Protein AF-A0A7C3L355-F1 (afdb_monomer_lite)

Radius of gyration: 33.02 Å; chains: 1; bounding box: 100×59×94 Å

Structure (mmCIF, N/CA/C/O backbone):
data_AF-A0A7C3L355-F1
#
_entry.id   AF-A0A7C3L355-F1
#
loop_
_atom_site.group_PDB
_atom_site.id
_atom_site.type_symbol
_atom_site.label_atom_id
_atom_site.label_alt_id
_atom_site.label_comp_id
_atom_site.label_asym_id
_atom_site.label_entity_id
_atom_site.label_seq_id
_atom_site.pdbx_PDB_ins_code
_atom_site.Cartn_x
_atom_site.Cartn_y
_atom_site.Cartn_z
_atom_site.occupancy
_atom_site.B_iso_or_equiv
_atom_site.auth_seq_id
_atom_site.auth_comp_id
_atom_site.auth_asym_id
_atom_site.auth_atom_id
_atom_site.pdbx_PDB_model_num
ATOM 1 N N . MET A 1 1 ? -38.665 -7.347 37.520 1.00 36.72 1 MET A N 1
ATOM 2 C CA . MET A 1 1 ? -38.720 -5.881 37.699 1.00 36.72 1 MET A CA 1
ATOM 3 C C . MET A 1 1 ? -39.265 -5.289 36.410 1.00 36.72 1 MET A C 1
ATOM 5 O O . MET A 1 1 ? -38.760 -5.605 35.344 1.00 36.72 1 MET A O 1
ATOM 9 N N . VAL A 1 2 ? -40.382 -4.580 36.516 1.00 31.41 2 VAL A N 1
ATOM 10 C CA . VAL A 1 2 ? -41.197 -4.029 35.425 1.00 31.41 2 VAL A CA 1
ATOM 11 C C . VAL A 1 2 ? -40.625 -2.670 35.007 1.00 31.41 2 VAL A C 1
ATOM 13 O O . VAL A 1 2 ? -40.368 -1.868 35.898 1.00 31.41 2 VAL A O 1
ATOM 16 N N . ARG A 1 3 ? -40.491 -2.385 33.702 1.00 32.88 3 ARG A N 1
ATOM 17 C CA . ARG A 1 3 ? -41.101 -1.218 33.016 1.00 32.88 3 ARG A CA 1
ATOM 18 C C . ARG A 1 3 ? -40.570 -1.002 31.591 1.00 32.88 3 ARG A C 1
ATOM 20 O O . ARG A 1 3 ? -39.374 -0.954 31.343 1.00 32.88 3 ARG A O 1
ATOM 27 N N . SER A 1 4 ? -41.547 -0.824 30.709 1.00 35.38 4 SER A N 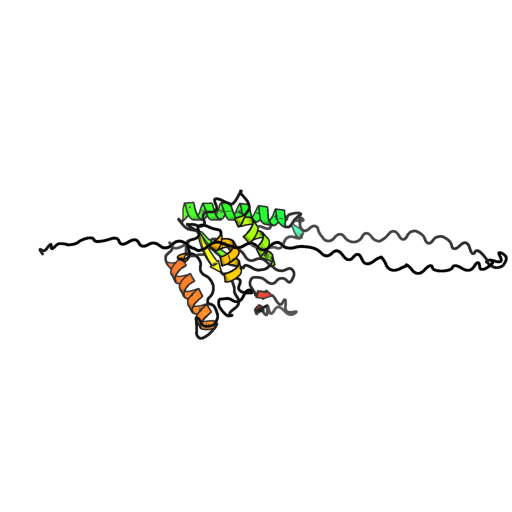1
ATOM 28 C CA . SER A 1 4 ? -41.537 -0.223 29.371 1.00 35.38 4 SER A CA 1
ATOM 29 C C . SER A 1 4 ? -41.751 1.297 29.473 1.00 35.38 4 SER A C 1
ATOM 31 O O . SER A 1 4 ? -42.440 1.673 30.418 1.00 35.38 4 SER A O 1
ATOM 33 N N . VAL A 1 5 ? -41.235 2.103 28.520 1.00 36.88 5 VAL A N 1
ATOM 34 C CA . VAL A 1 5 ? -41.805 3.339 27.885 1.00 36.88 5 VAL A CA 1
ATOM 35 C C . VAL A 1 5 ? -40.932 3.627 26.624 1.00 36.88 5 VAL A C 1
ATOM 37 O O . VAL A 1 5 ? -39.715 3.645 26.762 1.00 36.88 5 VAL A O 1
ATOM 40 N N . ALA A 1 6 ? -41.413 3.529 25.366 1.00 36.47 6 ALA A N 1
ATOM 41 C CA . ALA A 1 6 ? -41.987 4.570 24.461 1.00 36.47 6 ALA A CA 1
ATOM 42 C C . ALA A 1 6 ? -41.161 5.887 24.362 1.00 36.47 6 ALA A C 1
ATOM 44 O O . ALA A 1 6 ? -40.611 6.316 25.361 1.00 36.47 6 ALA A O 1
ATOM 45 N N . GLY A 1 7 ? -41.000 6.633 23.260 1.00 29.94 7 GLY A N 1
ATOM 46 C CA . GLY A 1 7 ? -41.593 6.735 21.918 1.00 29.94 7 GLY A CA 1
ATOM 47 C C . GLY A 1 7 ? -41.277 8.148 21.337 1.00 29.94 7 GLY A C 1
ATOM 48 O O . GLY A 1 7 ? -40.750 8.979 22.072 1.00 29.94 7 GLY A O 1
ATOM 49 N N . SER A 1 8 ? -41.671 8.417 20.075 1.00 34.78 8 SER A N 1
ATOM 50 C CA . SER A 1 8 ? -41.791 9.743 19.385 1.00 34.78 8 SER A CA 1
ATOM 51 C C . SER A 1 8 ? -40.509 10.484 18.925 1.00 34.78 8 SER A C 1
ATOM 53 O O . SER A 1 8 ? -39.531 10.512 19.650 1.00 34.78 8 SER A O 1
ATOM 55 N N . GLU A 1 9 ? -40.418 11.182 17.774 1.00 35.34 9 GLU A N 1
ATOM 56 C CA . GLU A 1 9 ? -41.357 11.484 16.672 1.00 35.34 9 GLU A CA 1
ATOM 57 C C . GLU A 1 9 ? -40.664 12.228 15.490 1.00 35.34 9 GLU A C 1
ATOM 59 O O . GLU A 1 9 ? -39.637 12.867 15.682 1.00 35.34 9 GLU A O 1
ATOM 64 N N . ALA A 1 10 ? -41.304 12.162 14.305 1.00 34.84 10 ALA A N 1
ATOM 65 C CA . ALA A 1 10 ? -41.526 13.202 13.264 1.00 34.84 10 ALA A CA 1
ATOM 66 C C . ALA A 1 10 ? -40.357 14.079 12.725 1.00 34.84 10 ALA A C 1
ATOM 68 O O . ALA A 1 10 ? -39.709 14.815 13.450 1.00 34.84 10 ALA A O 1
ATOM 69 N N . ARG A 1 11 ? -40.012 14.017 11.424 1.00 38.03 11 ARG A N 1
ATOM 70 C CA . ARG A 1 11 ? -40.647 14.615 10.206 1.00 38.03 11 ARG A CA 1
ATOM 71 C C . ARG A 1 11 ? -40.498 16.141 10.030 1.00 38.03 11 ARG A C 1
ATOM 73 O O . ARG A 1 11 ? -40.953 16.919 10.851 1.00 38.03 11 ARG A O 1
ATOM 80 N N . GLY A 1 12 ? -40.087 16.515 8.809 1.00 31.88 12 GLY A N 1
ATOM 81 C CA . GLY A 1 12 ? -40.284 17.830 8.169 1.00 31.88 12 GLY A CA 1
ATOM 82 C C . GLY A 1 12 ? -38.955 18.530 7.855 1.00 31.88 12 GLY A C 1
ATOM 83 O O . GLY A 1 12 ? -38.081 18.564 8.699 1.00 31.88 12 GLY A O 1
ATOM 84 N N . GLY A 1 13 ? -38.669 19.097 6.686 1.00 34.53 13 GLY A N 1
ATOM 85 C CA . GLY A 1 13 ? -39.435 19.380 5.480 1.00 34.53 13 GLY A CA 1
ATOM 86 C C . GLY A 1 13 ? -38.533 20.171 4.512 1.00 34.53 13 GLY A C 1
ATOM 87 O O . GLY A 1 13 ? -37.634 20.892 4.931 1.00 34.53 13 GLY A O 1
ATOM 88 N N . ARG A 1 14 ? -38.762 19.991 3.208 1.00 42.22 14 ARG A N 1
ATOM 89 C CA . ARG A 1 14 ? -38.072 20.618 2.059 1.00 42.22 14 ARG A CA 1
ATOM 90 C C . ARG A 1 14 ? -37.990 22.150 2.132 1.00 42.22 14 ARG A C 1
ATOM 92 O O . ARG A 1 14 ? -39.000 22.755 2.470 1.00 42.22 14 ARG A O 1
ATOM 99 N N . ARG A 1 15 ? -36.951 22.745 1.518 1.00 42.75 15 ARG A N 1
ATOM 100 C CA . ARG A 1 15 ? -37.086 23.836 0.518 1.00 42.75 15 ARG A CA 1
ATOM 101 C C . ARG A 1 15 ? -35.970 23.778 -0.538 1.00 42.75 15 ARG A C 1
ATOM 103 O O . ARG A 1 15 ? -34.807 23.585 -0.214 1.00 42.75 15 ARG A O 1
ATOM 110 N N . ARG A 1 16 ? -36.383 23.926 -1.803 1.00 44.78 16 ARG A N 1
ATOM 111 C CA . ARG A 1 16 ? -35.577 24.164 -3.013 1.00 44.78 16 ARG A CA 1
ATOM 112 C C . ARG A 1 16 ? -35.530 25.670 -3.288 1.00 44.78 16 ARG A C 1
ATOM 114 O O . ARG A 1 16 ? -36.588 26.284 -3.218 1.00 44.78 16 ARG A O 1
ATOM 121 N N . THR A 1 17 ? -34.381 26.167 -3.737 1.00 42.03 17 THR A N 1
ATOM 122 C CA . THR A 1 17 ? -34.137 27.314 -4.649 1.00 42.03 17 THR A CA 1
ATOM 123 C C . THR A 1 17 ? -32.674 27.132 -5.103 1.00 42.03 17 THR A C 1
ATOM 125 O O . THR A 1 17 ? -31.838 26.907 -4.241 1.00 42.03 17 THR A O 1
ATOM 128 N N . GLY A 1 18 ? -32.237 27.076 -6.362 1.00 35.41 18 GLY A N 1
ATOM 129 C CA . GLY A 1 18 ? -32.738 27.661 -7.598 1.00 35.41 18 GLY A CA 1
ATOM 130 C C . GLY A 1 18 ? -31.884 28.878 -7.972 1.00 35.41 18 GLY A C 1
ATOM 131 O O . GLY A 1 18 ? -32.263 29.973 -7.586 1.00 35.41 18 GLY A O 1
ATOM 132 N N . SER A 1 19 ? -30.773 28.694 -8.701 1.00 36.19 19 SER A N 1
ATOM 133 C CA . SER A 1 19 ? -30.216 29.703 -9.629 1.00 36.19 19 SER A CA 1
ATOM 134 C C . SER A 1 19 ? -29.123 29.100 -10.529 1.00 36.19 19 SER A C 1
ATOM 136 O O . SER A 1 19 ? -28.084 28.652 -10.046 1.00 36.19 19 SER A O 1
ATOM 138 N N . GLU A 1 20 ? -29.418 29.086 -11.827 1.00 35.91 20 GLU A N 1
ATOM 139 C CA . GLU A 1 20 ? -28.570 28.752 -12.982 1.00 35.91 20 GLU A CA 1
ATOM 140 C C . GLU A 1 20 ? -27.467 29.811 -13.253 1.00 35.91 20 GLU A C 1
ATOM 142 O O . GLU A 1 20 ? -27.481 30.876 -12.630 1.00 35.91 20 GLU A O 1
ATOM 147 N N . PRO A 1 21 ? -26.515 29.530 -14.171 1.00 54.88 21 PRO A N 1
ATOM 148 C CA . PRO A 1 21 ? -25.269 30.268 -14.377 1.00 54.88 21 PRO A CA 1
ATOM 149 C C . PRO A 1 21 ? -25.388 31.332 -15.485 1.00 54.88 21 PRO A C 1
ATOM 151 O O . PRO A 1 21 ? -26.370 31.351 -16.226 1.00 54.88 21 PRO A O 1
ATOM 154 N N . PRO A 1 22 ? -24.338 32.138 -15.718 1.00 51.06 22 PRO A N 1
ATOM 155 C CA . PRO A 1 22 ? -24.131 32.780 -17.004 1.00 51.06 22 PRO A CA 1
ATOM 156 C C . PRO A 1 22 ? -23.021 32.102 -17.820 1.00 51.06 22 PRO A C 1
ATOM 158 O O . PRO A 1 22 ? -21.910 31.849 -17.357 1.00 51.06 22 PRO A O 1
ATOM 161 N N . ASN A 1 23 ? -23.380 31.844 -19.074 1.00 38.22 23 ASN A N 1
ATOM 162 C CA . ASN A 1 23 ? -22.536 31.490 -20.206 1.00 38.22 23 ASN A CA 1
ATOM 163 C C . ASN A 1 23 ? -22.151 32.773 -20.983 1.00 38.22 23 ASN A C 1
ATOM 165 O O . ASN A 1 23 ? -22.753 33.824 -20.769 1.00 38.22 23 ASN A O 1
ATOM 169 N N . HIS A 1 24 ? -21.256 32.615 -21.964 1.00 36.34 24 HIS A N 1
ATOM 170 C CA . HIS A 1 24 ? -20.730 33.591 -22.938 1.00 36.34 24 HIS A CA 1
ATOM 171 C C . HIS A 1 24 ? -19.469 34.345 -22.461 1.00 36.34 24 HIS A C 1
ATOM 173 O O . HIS A 1 24 ? -19.410 34.860 -21.358 1.00 36.34 24 HIS A O 1
ATOM 179 N N . THR A 1 25 ? -18.390 34.457 -23.243 1.00 37.44 25 THR A N 1
ATOM 180 C CA . THR A 1 25 ? -18.360 34.643 -24.699 1.00 37.44 25 THR A CA 1
ATOM 181 C C . THR A 1 25 ? -17.003 34.232 -25.283 1.00 37.44 25 THR A C 1
ATOM 183 O O . THR A 1 25 ? -15.969 34.317 -24.630 1.00 37.44 25 THR A O 1
ATOM 186 N N . ARG A 1 26 ? -17.051 33.788 -26.541 1.00 36.94 26 ARG A N 1
ATOM 187 C CA . ARG A 1 26 ? -15.934 33.529 -27.455 1.00 36.94 26 ARG A CA 1
ATOM 188 C C . ARG A 1 26 ? -15.027 34.754 -27.602 1.00 36.94 26 ARG A C 1
ATOM 190 O O . ARG A 1 26 ? -15.554 35.852 -27.740 1.00 36.94 26 ARG A O 1
ATOM 197 N N . ASP A 1 27 ? -13.73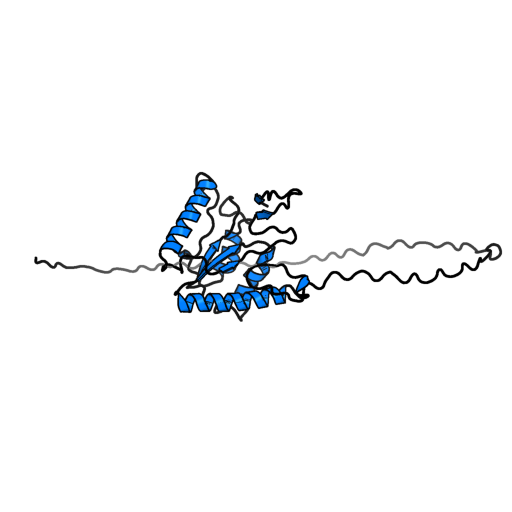2 34.524 -27.805 1.00 35.94 27 ASP A N 1
ATOM 198 C CA . ASP A 1 27 ? -13.001 35.298 -28.806 1.00 35.94 27 ASP A CA 1
ATOM 199 C C . ASP A 1 27 ? -12.041 34.400 -29.606 1.00 35.94 27 ASP A C 1
ATOM 201 O O . ASP A 1 27 ? -11.230 33.651 -29.060 1.00 35.94 27 ASP A O 1
ATOM 205 N N . ARG A 1 28 ? -12.222 34.427 -30.926 1.00 37.91 28 ARG A N 1
ATOM 206 C CA . ARG A 1 28 ? -11.344 33.869 -31.956 1.00 37.91 28 ARG A CA 1
ATOM 207 C C . ARG A 1 28 ? -11.014 35.057 -32.850 1.00 37.91 28 ARG A C 1
ATOM 209 O O . ARG A 1 28 ? -11.912 35.573 -33.508 1.00 37.91 28 ARG A O 1
ATOM 216 N N . GLY A 1 29 ? -9.737 35.396 -32.959 1.00 33.22 29 GLY A N 1
ATOM 217 C CA . GLY A 1 29 ? -9.224 36.344 -33.943 1.00 33.22 29 GLY A CA 1
ATOM 218 C C . GLY A 1 29 ? -7.737 36.099 -34.224 1.00 33.22 29 GLY A C 1
ATOM 219 O O . GLY A 1 29 ? -7.066 35.517 -33.376 1.00 33.22 29 GLY A O 1
ATOM 220 N N . PRO A 1 30 ? -7.232 36.429 -35.427 1.00 44.34 30 PRO A N 1
ATOM 221 C CA . PRO A 1 30 ? -6.326 35.542 -36.154 1.00 44.34 30 PRO A CA 1
ATOM 222 C C . PRO A 1 30 ? -4.920 36.112 -36.417 1.00 44.34 30 PRO A C 1
ATOM 224 O O . PRO A 1 30 ? -4.654 37.294 -36.231 1.00 44.34 30 PRO A O 1
ATOM 227 N N . THR A 1 31 ? -4.079 35.249 -37.007 1.00 36.09 31 THR A N 1
ATOM 228 C CA . THR A 1 31 ? -2.928 35.544 -37.892 1.00 36.09 31 THR A CA 1
ATOM 229 C C . THR A 1 31 ? -1.735 36.321 -37.324 1.00 36.09 31 THR A C 1
ATOM 231 O O . THR A 1 31 ? -1.822 37.517 -37.085 1.00 36.09 31 THR A O 1
ATOM 234 N N . GLN A 1 32 ? -0.554 35.692 -37.350 1.00 40.00 32 GLN A N 1
ATOM 235 C CA . GLN A 1 32 ? 0.491 36.098 -38.300 1.00 40.00 32 GLN A CA 1
ATOM 236 C C . GLN A 1 32 ? 1.608 35.054 -38.424 1.00 40.00 32 GLN A C 1
ATOM 238 O O . GLN A 1 32 ? 2.308 34.707 -37.478 1.00 40.00 32 GLN A O 1
ATOM 243 N N . SER A 1 33 ? 1.752 34.577 -39.656 1.00 38.25 33 SER A N 1
ATOM 244 C CA . SER A 1 33 ? 2.934 33.941 -40.214 1.00 38.25 33 SER A CA 1
ATOM 245 C C . SER A 1 33 ? 4.098 34.933 -40.265 1.00 38.25 33 SER A C 1
ATOM 247 O O . SER A 1 33 ? 3.951 36.011 -40.838 1.00 38.25 33 SER A O 1
ATOM 249 N N . SER A 1 34 ? 5.283 34.541 -39.808 1.00 38.47 34 SER A N 1
ATOM 250 C CA . SER A 1 34 ? 6.517 35.028 -40.425 1.00 38.47 34 SER A CA 1
ATOM 251 C C . SER A 1 34 ? 7.505 33.875 -40.540 1.00 38.47 34 SER A C 1
ATOM 253 O O . SER A 1 34 ? 7.969 33.298 -39.560 1.00 38.47 34 SER A O 1
ATOM 255 N N . GLY A 1 35 ? 7.746 33.480 -41.789 1.00 37.12 35 GLY A N 1
ATOM 256 C CA . GLY A 1 35 ? 8.827 32.582 -42.142 1.00 37.12 35 GLY A CA 1
ATOM 257 C C . GLY A 1 35 ? 10.160 33.285 -41.922 1.00 37.12 35 GLY A C 1
ATOM 258 O O . GLY A 1 35 ? 10.326 34.452 -42.277 1.00 37.12 35 GLY A O 1
ATOM 259 N N . ARG A 1 36 ? 11.124 32.552 -41.370 1.00 35.41 36 ARG A N 1
ATOM 260 C CA . ARG A 1 36 ? 12.530 32.935 -41.413 1.00 35.41 36 ARG A CA 1
ATOM 261 C C . ARG A 1 36 ? 13.309 31.810 -42.078 1.00 35.41 36 ARG A C 1
ATOM 263 O O . ARG A 1 36 ? 13.258 30.663 -41.648 1.00 35.41 36 ARG A O 1
ATOM 270 N N . ALA A 1 37 ? 13.945 32.185 -43.181 1.00 42.12 37 ALA A N 1
ATOM 271 C CA . ALA A 1 37 ? 14.739 31.352 -44.065 1.00 42.12 37 ALA A CA 1
ATOM 272 C C . ALA A 1 37 ? 15.920 30.666 -43.344 1.00 42.12 37 ALA A C 1
ATOM 274 O O . ALA A 1 37 ? 16.419 31.203 -42.350 1.00 42.12 37 ALA A O 1
ATOM 275 N N . PRO A 1 38 ? 16.384 29.510 -43.852 1.00 41.72 38 PRO A N 1
ATOM 276 C CA . PRO A 1 38 ? 17.520 28.784 -43.297 1.00 41.72 38 PRO A CA 1
ATOM 277 C C . PRO A 1 38 ? 18.855 29.498 -43.562 1.00 41.72 38 PRO A C 1
ATOM 279 O O . PRO A 1 38 ? 19.104 30.013 -44.653 1.00 41.72 38 PRO A O 1
ATOM 282 N N . SER A 1 39 ? 19.711 29.507 -42.539 1.00 42.28 39 SER A N 1
ATOM 283 C CA . SER A 1 39 ? 21.102 29.971 -42.594 1.00 42.28 39 SER A CA 1
ATOM 284 C C . SER A 1 39 ? 21.944 29.155 -43.590 1.00 42.28 39 SER A C 1
ATOM 286 O O . SER A 1 39 ? 21.732 27.948 -43.708 1.00 42.28 39 SER A O 1
ATOM 288 N N . PRO A 1 40 ? 22.925 29.772 -44.273 1.00 44.62 40 PRO A N 1
ATOM 289 C CA . PRO A 1 40 ? 23.796 29.079 -45.216 1.00 44.62 40 PRO A CA 1
ATOM 290 C C . PRO A 1 40 ? 24.884 28.257 -44.508 1.00 44.62 40 PRO A C 1
ATOM 292 O O . PRO A 1 40 ? 25.556 28.735 -43.594 1.00 44.62 40 PRO A O 1
ATOM 295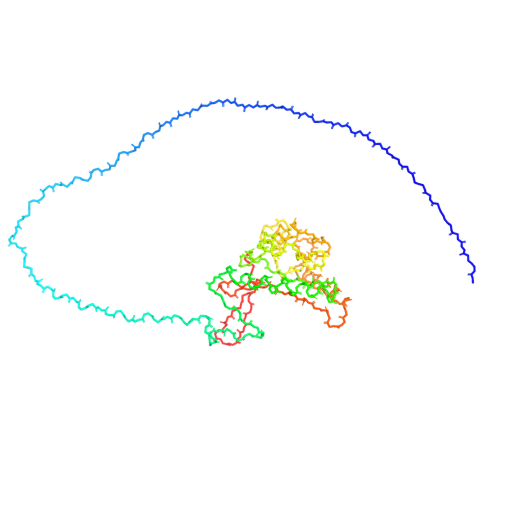 N N . GLU A 1 41 ? 25.072 27.024 -44.976 1.00 42.91 41 GLU A N 1
ATOM 296 C CA . GLU A 1 41 ? 26.168 26.131 -44.598 1.00 42.91 41 GLU A CA 1
ATOM 297 C C . GLU A 1 41 ? 27.532 26.660 -45.091 1.00 42.91 41 GLU A C 1
ATOM 299 O O . GLU A 1 41 ? 27.624 27.218 -46.192 1.00 42.91 41 GLU A O 1
ATOM 304 N N . PRO A 1 42 ? 28.625 26.457 -44.333 1.00 40.53 42 PRO A N 1
ATOM 305 C CA . PRO A 1 42 ? 29.963 26.802 -44.789 1.00 40.53 42 PRO A CA 1
ATOM 306 C C . PRO A 1 42 ? 30.479 25.774 -45.807 1.00 40.53 42 PRO A C 1
ATOM 308 O O . PRO A 1 42 ? 30.760 24.619 -45.486 1.00 40.53 42 PRO A O 1
ATOM 311 N N . ARG A 1 43 ? 30.660 26.224 -47.054 1.00 35.59 43 ARG A N 1
ATOM 312 C CA . ARG A 1 43 ? 31.404 25.500 -48.093 1.00 35.59 43 ARG A CA 1
ATOM 313 C C . ARG A 1 43 ? 32.885 25.439 -47.714 1.00 35.59 43 ARG A C 1
ATOM 315 O O . ARG A 1 43 ? 33.585 26.447 -47.772 1.00 35.59 43 ARG A O 1
ATOM 322 N N . CYS A 1 44 ? 33.361 24.250 -47.359 1.00 33.03 44 CYS A N 1
ATOM 323 C CA . CYS A 1 44 ? 34.782 23.958 -47.218 1.00 33.03 44 CYS A CA 1
ATOM 324 C C . CYS A 1 44 ? 35.417 23.890 -48.617 1.00 33.03 44 CYS A C 1
ATOM 326 O O . CYS A 1 44 ? 35.107 22.999 -49.409 1.00 33.03 44 CYS A O 1
ATOM 328 N N . GLY A 1 45 ? 36.255 24.874 -48.946 1.00 36.78 45 GLY A N 1
ATOM 329 C CA . GLY A 1 45 ? 37.042 24.891 -50.173 1.00 36.78 45 GLY A CA 1
ATOM 330 C C . GLY A 1 45 ? 38.226 23.938 -50.054 1.00 36.78 45 GLY A C 1
ATOM 331 O O . GLY A 1 45 ? 39.153 24.200 -49.294 1.00 36.78 45 GLY A O 1
ATOM 332 N N . ILE A 1 46 ? 38.210 22.849 -50.818 1.00 42.25 46 ILE A N 1
ATOM 333 C CA . ILE A 1 46 ? 39.396 22.020 -51.034 1.00 42.25 46 ILE A CA 1
ATOM 334 C C . ILE A 1 46 ? 40.145 22.627 -52.221 1.00 42.25 46 ILE A C 1
ATOM 336 O O . ILE A 1 46 ? 39.690 22.535 -53.362 1.00 42.25 46 ILE A O 1
ATOM 340 N N . SER A 1 47 ? 41.267 23.296 -51.947 1.00 45.34 47 SER A N 1
ATOM 341 C CA . SER A 1 47 ? 42.222 23.675 -52.985 1.00 45.34 47 SER A CA 1
ATOM 342 C C . SER A 1 47 ? 42.996 22.435 -53.433 1.00 45.34 47 SER A C 1
ATOM 344 O O . SER A 1 47 ? 43.405 21.599 -52.626 1.00 45.34 47 SER A O 1
ATOM 346 N N . GLY A 1 48 ? 43.155 22.295 -54.748 1.00 41.66 48 GLY A N 1
ATOM 347 C CA . GLY A 1 48 ? 43.936 21.230 -55.360 1.00 41.66 48 GLY A CA 1
ATOM 348 C C . GLY A 1 48 ? 45.417 21.387 -55.028 1.00 41.66 48 GLY A C 1
ATOM 349 O O . GLY A 1 48 ? 46.095 22.235 -55.600 1.00 41.66 48 GLY A O 1
ATOM 350 N N . GLY A 1 49 ? 45.902 20.557 -54.107 1.00 39.72 49 GLY A N 1
ATOM 351 C CA . GLY A 1 49 ? 47.320 20.270 -53.930 1.00 39.72 49 GLY A CA 1
ATOM 352 C C . GLY A 1 49 ? 47.723 19.122 -54.850 1.00 39.72 49 GLY A C 1
ATOM 353 O O . GLY A 1 49 ? 47.189 18.019 -54.756 1.00 39.72 49 GLY A O 1
ATOM 354 N N . GLN A 1 50 ? 48.638 19.409 -55.765 1.00 42.78 50 GLN A N 1
ATOM 355 C CA . GLN A 1 50 ? 49.233 18.477 -56.714 1.00 42.78 50 GLN A CA 1
ATOM 356 C C . GLN A 1 50 ? 50.075 17.436 -55.953 1.00 42.78 50 GLN A C 1
ATOM 358 O O . GLN A 1 50 ? 50.956 17.801 -55.179 1.00 42.78 50 GLN A O 1
ATOM 363 N N . PHE A 1 51 ? 49.758 16.149 -56.119 1.00 41.06 51 PHE A N 1
ATOM 364 C CA . PHE A 1 51 ? 50.413 15.042 -55.415 1.00 41.06 51 PHE A CA 1
ATOM 365 C C . PHE A 1 51 ? 51.515 14.450 -56.307 1.00 41.06 51 PHE A C 1
ATOM 367 O O . PHE A 1 51 ? 51.218 13.877 -57.355 1.00 41.06 51 PHE A O 1
ATOM 374 N N . ASP A 1 52 ? 52.777 14.610 -55.903 1.00 45.34 52 ASP A N 1
ATOM 375 C CA . ASP A 1 52 ? 53.950 14.014 -56.556 1.00 45.34 52 ASP A CA 1
ATOM 376 C C . ASP A 1 52 ? 54.112 12.538 -56.126 1.00 45.34 52 ASP A C 1
ATOM 378 O O . ASP A 1 52 ? 54.245 12.266 -54.930 1.00 45.34 52 ASP A O 1
ATOM 382 N N . PRO A 1 53 ? 54.127 11.552 -57.045 1.00 44.12 53 PRO A N 1
ATOM 383 C CA . PRO A 1 53 ? 54.062 10.130 -56.685 1.00 44.12 53 PRO A CA 1
ATOM 384 C C . PRO A 1 53 ? 55.421 9.456 -56.400 1.00 44.12 53 PRO A C 1
ATOM 386 O O . PRO A 1 53 ? 55.491 8.230 -56.369 1.00 44.12 53 PRO A O 1
ATOM 389 N N . ALA A 1 54 ? 56.514 10.200 -56.195 1.00 42.44 54 ALA A N 1
ATOM 390 C CA . ALA A 1 54 ? 57.870 9.626 -56.211 1.00 42.44 54 ALA A CA 1
ATOM 391 C C . ALA A 1 54 ? 58.556 9.419 -54.843 1.00 42.44 54 ALA A C 1
ATOM 393 O O . ALA A 1 54 ? 59.711 8.999 -54.816 1.00 42.44 54 ALA A O 1
ATOM 394 N N . THR A 1 55 ? 57.874 9.633 -53.712 1.00 50.78 55 THR A N 1
ATOM 395 C CA . THR A 1 55 ? 58.482 9.412 -52.383 1.00 50.78 55 THR A CA 1
ATOM 396 C C . THR A 1 55 ? 57.485 8.805 -51.400 1.00 50.78 55 THR A C 1
ATOM 398 O O . THR A 1 55 ? 56.989 9.467 -50.495 1.00 50.78 55 THR A O 1
ATOM 401 N N . ALA A 1 56 ? 57.191 7.517 -51.556 1.00 40.44 56 ALA A N 1
ATOM 402 C CA . ALA A 1 56 ? 56.584 6.725 -50.492 1.00 40.44 56 ALA A CA 1
ATOM 403 C C . ALA A 1 56 ? 57.050 5.273 -50.619 1.00 40.44 56 ALA A C 1
ATOM 405 O O . ALA A 1 56 ? 56.553 4.509 -51.445 1.00 40.44 56 ALA A O 1
ATOM 406 N N . GLY A 1 57 ? 58.029 4.890 -49.799 1.00 41.66 57 GLY A N 1
ATOM 407 C CA . GLY A 1 57 ? 58.348 3.486 -49.578 1.00 41.66 57 GLY A CA 1
ATOM 408 C C . GLY A 1 57 ? 57.142 2.801 -48.943 1.00 41.66 57 GLY A C 1
ATOM 409 O O . GLY A 1 57 ? 56.892 2.962 -47.750 1.00 41.66 57 GLY A O 1
ATOM 410 N N . PHE A 1 58 ? 56.378 2.056 -49.738 1.00 37.25 58 PHE A N 1
ATOM 411 C CA . PHE A 1 58 ? 55.326 1.185 -49.229 1.00 37.25 58 PHE A CA 1
ATOM 412 C C . PHE A 1 58 ? 55.982 -0.034 -48.575 1.00 37.25 58 PHE A C 1
ATOM 414 O O . PHE A 1 58 ? 56.291 -1.031 -49.224 1.00 37.25 58 PHE A O 1
ATOM 421 N N . SER A 1 59 ? 56.222 0.064 -47.269 1.00 50.00 59 SER A N 1
ATOM 422 C CA . SER A 1 59 ? 56.470 -1.111 -46.441 1.00 50.00 59 SER A CA 1
ATOM 423 C C . SER A 1 59 ? 55.163 -1.896 -46.347 1.00 50.00 59 SER A C 1
ATOM 425 O O . SER A 1 59 ? 54.161 -1.384 -45.841 1.00 50.00 59 SER A O 1
ATOM 427 N N . VAL A 1 60 ? 55.153 -3.127 -46.860 1.00 48.97 60 VAL A N 1
ATOM 428 C CA . VAL A 1 60 ? 54.066 -4.080 -46.617 1.00 48.97 60 VAL A CA 1
ATOM 429 C C . VAL A 1 60 ? 54.129 -4.449 -45.138 1.00 48.97 60 VAL A C 1
ATOM 431 O O . VAL A 1 60 ? 54.824 -5.379 -44.737 1.00 48.97 60 VAL A O 1
ATOM 434 N N . ALA A 1 61 ? 53.425 -3.680 -44.309 1.00 48.31 61 ALA A N 1
ATOM 435 C CA . ALA A 1 61 ? 53.159 -4.069 -42.940 1.00 48.31 61 ALA A CA 1
ATOM 436 C C . ALA A 1 61 ? 52.297 -5.335 -42.991 1.00 48.31 61 ALA A C 1
ATOM 438 O O . ALA A 1 61 ? 51.147 -5.312 -43.435 1.00 48.31 61 ALA A O 1
ATOM 439 N N . THR A 1 62 ? 52.881 -6.456 -42.576 1.00 53.16 62 THR A N 1
ATOM 440 C CA . THR A 1 62 ? 52.167 -7.700 -42.300 1.00 53.16 62 THR A CA 1
ATOM 441 C C . THR A 1 62 ? 50.923 -7.389 -41.475 1.00 53.16 62 THR A C 1
ATOM 443 O O . THR A 1 62 ? 51.025 -6.796 -40.398 1.00 53.16 62 THR A O 1
ATOM 446 N N . ARG A 1 63 ? 49.750 -7.760 -42.002 1.00 48.66 63 ARG A N 1
ATOM 447 C CA . ARG A 1 63 ? 48.457 -7.633 -41.323 1.00 48.66 63 ARG A CA 1
ATOM 448 C C . ARG A 1 63 ? 48.599 -8.252 -39.927 1.00 48.66 63 ARG A C 1
ATOM 450 O O . ARG A 1 63 ? 48.926 -9.437 -39.866 1.00 48.66 63 ARG A O 1
ATOM 457 N N . PRO A 1 64 ? 48.389 -7.503 -38.828 1.00 51.84 64 PRO A N 1
ATOM 458 C CA . PRO A 1 64 ? 48.406 -8.113 -37.511 1.00 51.84 64 PRO A CA 1
ATOM 459 C C . PRO A 1 64 ? 47.320 -9.186 -37.498 1.00 51.84 64 PRO A C 1
ATOM 461 O O . PRO A 1 64 ? 46.181 -8.925 -37.904 1.00 51.84 64 PRO A O 1
ATOM 464 N N . GLU A 1 65 ? 47.709 -10.402 -37.116 1.00 53.62 65 GLU A N 1
ATOM 465 C CA . GLU A 1 65 ? 46.795 -11.521 -36.922 1.00 53.62 65 GLU A CA 1
ATOM 466 C C . GLU A 1 65 ? 45.584 -11.025 -36.137 1.00 53.62 65 GLU A C 1
ATOM 468 O O . GLU A 1 65 ? 45.714 -10.294 -35.149 1.00 53.62 65 GLU A O 1
ATOM 473 N N . SER A 1 66 ? 44.394 -11.357 -36.635 1.00 55.41 66 SER A N 1
ATOM 474 C CA . SER A 1 66 ? 43.144 -11.030 -35.968 1.00 55.41 66 SER A CA 1
ATOM 475 C C . SER A 1 66 ? 43.233 -11.603 -34.557 1.00 55.41 66 SER A C 1
ATOM 477 O O . SER A 1 66 ? 43.198 -12.819 -34.386 1.00 55.41 66 SER A O 1
ATOM 479 N N . ARG A 1 67 ? 43.437 -10.731 -33.559 1.00 60.72 67 ARG A N 1
ATOM 480 C CA . ARG A 1 67 ? 43.398 -11.110 -32.149 1.00 60.72 67 ARG A CA 1
ATOM 481 C C . ARG A 1 67 ? 42.017 -11.688 -31.909 1.00 60.72 67 ARG A C 1
ATOM 483 O O . ARG A 1 67 ? 41.057 -10.928 -31.780 1.00 60.72 67 ARG A O 1
ATOM 490 N N . MET A 1 68 ? 41.942 -13.014 -31.894 1.00 59.16 68 MET A N 1
ATOM 491 C CA . MET A 1 68 ? 40.821 -13.767 -31.366 1.00 59.16 68 MET A CA 1
ATOM 492 C C . MET A 1 68 ? 40.551 -13.154 -29.994 1.00 59.16 68 MET A C 1
ATOM 494 O O . MET A 1 68 ? 41.400 -13.228 -29.108 1.00 59.16 68 MET A O 1
ATOM 498 N N . HIS A 1 69 ? 39.481 -12.366 -29.892 1.00 63.91 69 HIS A N 1
ATOM 499 C CA . HIS A 1 69 ? 39.134 -11.732 -28.631 1.00 63.91 69 HIS A CA 1
ATOM 500 C C . HIS A 1 69 ? 38.888 -12.860 -27.643 1.00 63.91 69 HIS A C 1
ATOM 502 O O . HIS A 1 69 ? 38.151 -13.796 -27.966 1.00 63.91 69 HIS A O 1
ATOM 508 N N . ASP A 1 70 ? 39.530 -12.784 -26.478 1.00 66.00 70 ASP A N 1
ATOM 509 C CA . ASP A 1 70 ? 39.193 -13.677 -25.381 1.00 66.00 70 ASP A CA 1
ATOM 510 C C . ASP A 1 70 ? 37.670 -13.629 -25.198 1.00 66.00 70 ASP A C 1
ATOM 512 O O . ASP A 1 70 ? 37.092 -12.531 -25.217 1.00 66.00 70 ASP A O 1
ATOM 516 N N . PRO A 1 71 ? 36.994 -14.789 -25.104 1.00 64.81 71 PRO A N 1
ATOM 517 C CA . PRO A 1 71 ? 35.555 -14.809 -24.930 1.00 64.81 71 PRO A CA 1
ATOM 518 C C . PRO A 1 71 ? 35.232 -13.991 -23.685 1.00 64.81 71 PRO A C 1
ATOM 520 O O . PRO A 1 71 ? 35.726 -14.291 -22.597 1.00 64.81 71 PRO A O 1
ATOM 523 N N . ILE A 1 72 ? 34.435 -12.932 -23.858 1.00 64.12 72 ILE A N 1
ATOM 524 C CA . ILE A 1 72 ? 33.949 -12.138 -22.732 1.00 64.12 72 ILE A CA 1
ATOM 525 C C . ILE A 1 72 ? 33.242 -13.132 -21.809 1.00 64.12 72 ILE A C 1
ATOM 527 O O . ILE A 1 72 ? 32.293 -13.781 -22.264 1.00 64.12 72 ILE A O 1
ATOM 531 N N . PRO A 1 73 ? 33.696 -13.306 -20.556 1.00 61.38 73 PRO A N 1
ATOM 532 C CA . PRO A 1 73 ? 33.038 -14.220 -19.645 1.00 61.38 73 PRO A CA 1
ATOM 533 C C . PRO A 1 73 ? 31.599 -13.740 -19.476 1.00 61.38 73 PRO A C 1
ATOM 535 O O . PRO A 1 73 ? 31.351 -12.629 -19.004 1.00 61.38 73 PRO A O 1
ATOM 538 N N . LEU A 1 74 ? 30.652 -14.562 -19.932 1.00 63.75 74 LEU A N 1
ATOM 539 C CA . LEU A 1 74 ? 29.236 -14.302 -19.734 1.00 63.75 74 LEU A CA 1
ATOM 540 C C . LEU A 1 74 ? 28.998 -14.249 -18.227 1.00 63.75 74 LEU A C 1
ATOM 542 O O . LEU A 1 74 ? 29.409 -15.153 -17.494 1.00 63.75 74 LEU A O 1
ATOM 546 N N . ALA A 1 75 ? 28.363 -13.173 -17.763 1.00 67.44 75 ALA A N 1
ATOM 547 C CA . ALA A 1 75 ? 27.855 -13.145 -16.403 1.00 67.44 75 ALA A CA 1
ATOM 548 C C . ALA A 1 75 ? 26.952 -14.378 -16.198 1.00 67.44 75 ALA A C 1
ATOM 550 O O . ALA A 1 75 ? 26.245 -14.759 -17.137 1.00 67.44 75 ALA A O 1
ATOM 551 N N . PRO A 1 76 ? 26.993 -15.020 -15.016 1.00 67.88 76 PRO A N 1
ATOM 552 C CA . PRO A 1 76 ? 26.174 -16.195 -14.746 1.00 67.88 76 PRO A CA 1
ATOM 553 C C . PRO A 1 76 ? 24.703 -15.876 -15.016 1.00 67.88 76 PRO A C 1
ATOM 555 O O . PRO A 1 76 ? 24.224 -14.805 -14.631 1.00 67.88 76 PRO A O 1
ATOM 558 N N . ASP A 1 77 ? 24.002 -16.791 -15.687 1.00 75.38 77 ASP A N 1
ATOM 559 C CA . ASP A 1 77 ? 22.594 -16.599 -16.007 1.00 75.38 77 ASP A CA 1
ATOM 560 C C . ASP A 1 77 ? 21.818 -16.511 -14.680 1.00 75.38 77 ASP A C 1
ATOM 562 O O . ASP A 1 77 ? 21.902 -17.425 -13.853 1.00 75.38 77 ASP A O 1
ATOM 566 N N . PRO A 1 78 ? 21.073 -15.426 -14.410 1.00 68.62 78 PRO A N 1
ATOM 567 C CA . PRO A 1 78 ? 20.293 -15.298 -13.179 1.00 68.62 78 PRO A CA 1
ATOM 568 C C . PRO A 1 78 ? 19.220 -16.392 -13.038 1.00 68.62 78 PRO A C 1
ATOM 570 O O . PRO A 1 78 ? 18.697 -16.618 -11.945 1.00 68.62 78 PRO A O 1
ATOM 573 N N . ARG A 1 79 ? 18.883 -17.099 -14.124 1.00 71.62 79 ARG A N 1
ATOM 574 C CA . ARG A 1 79 ? 17.979 -18.254 -14.110 1.00 71.62 79 ARG A CA 1
ATOM 575 C C . ARG A 1 79 ? 18.656 -19.512 -13.579 1.00 71.62 79 ARG A C 1
ATOM 577 O O . ARG A 1 79 ? 17.934 -20.407 -13.125 1.00 71.62 79 ARG A O 1
ATOM 584 N N . ASP A 1 80 ? 19.984 -19.573 -13.561 1.00 79.75 80 ASP A N 1
ATOM 585 C CA . ASP A 1 80 ? 20.712 -20.707 -13.007 1.00 79.75 80 ASP A CA 1
ATOM 586 C C . ASP A 1 80 ? 20.370 -20.873 -11.520 1.00 79.75 80 ASP A C 1
ATOM 588 O O . ASP A 1 80 ? 20.489 -19.933 -10.736 1.00 79.75 80 ASP A O 1
ATOM 592 N N . PRO A 1 81 ? 19.966 -22.068 -11.059 1.00 71.88 81 PRO A N 1
ATOM 593 C CA . PRO A 1 81 ? 19.633 -22.274 -9.649 1.00 71.88 81 PRO A CA 1
ATOM 594 C C . PRO A 1 81 ? 20.766 -21.886 -8.684 1.00 71.88 81 PRO A C 1
ATOM 596 O O . PRO A 1 81 ? 20.496 -21.509 -7.546 1.00 71.88 81 PRO A O 1
ATOM 599 N N . GLY A 1 82 ? 22.023 -21.955 -9.140 1.00 75.62 82 GLY A N 1
ATOM 600 C CA . GLY A 1 82 ? 23.207 -21.580 -8.366 1.00 75.62 82 GLY A CA 1
ATOM 601 C C . GLY A 1 82 ? 23.443 -20.072 -8.224 1.00 75.62 82 GLY A C 1
ATOM 602 O O . GLY A 1 82 ? 24.173 -19.678 -7.316 1.00 75.62 82 GLY A O 1
ATOM 603 N N . SER A 1 83 ? 22.836 -19.235 -9.073 1.00 76.69 83 SER A N 1
ATOM 604 C CA . SER A 1 83 ? 22.962 -17.769 -9.025 1.00 76.69 83 SER A CA 1
ATOM 605 C C . SER A 1 83 ? 21.837 -17.098 -8.226 1.00 76.69 83 SER A C 1
ATOM 607 O O . SER A 1 83 ? 21.928 -15.916 -7.888 1.00 76.69 83 SER A O 1
ATOM 609 N N . ARG A 1 84 ? 20.787 -17.851 -7.870 1.00 81.12 84 ARG A N 1
ATOM 610 C CA . ARG A 1 84 ? 19.643 -17.345 -7.103 1.00 81.12 84 ARG A CA 1
ATOM 611 C C . ARG A 1 84 ? 20.007 -17.109 -5.632 1.00 81.12 84 ARG A C 1
ATOM 613 O O . ARG A 1 84 ? 20.667 -17.950 -5.013 1.00 81.12 84 ARG A O 1
ATOM 620 N N . PRO A 1 85 ? 19.538 -16.006 -5.023 1.00 80.25 85 PRO A N 1
ATOM 621 C CA . PRO A 1 85 ? 19.754 -15.760 -3.606 1.00 80.25 85 PRO A CA 1
ATOM 622 C C . PRO A 1 85 ? 19.059 -16.833 -2.759 1.00 80.25 85 PRO A C 1
ATOM 624 O O . PRO A 1 85 ? 17.940 -17.257 -3.045 1.00 80.25 85 PRO A O 1
ATOM 627 N N . ARG A 1 86 ? 19.719 -17.263 -1.681 1.00 81.56 86 ARG A N 1
ATOM 628 C CA . ARG A 1 86 ? 19.149 -18.210 -0.715 1.00 81.56 86 ARG A CA 1
ATOM 629 C C . ARG A 1 86 ? 18.240 -17.467 0.254 1.00 81.56 86 ARG A C 1
ATOM 631 O O . ARG A 1 86 ? 18.665 -17.083 1.341 1.00 81.56 86 ARG A O 1
ATOM 638 N N . LEU A 1 87 ? 17.004 -17.242 -0.169 1.00 81.19 87 LEU A N 1
ATOM 639 C CA . LEU A 1 87 ? 15.959 -16.645 0.655 1.00 81.19 87 LEU A CA 1
ATOM 640 C C . LEU A 1 87 ? 14.953 -17.723 1.081 1.00 81.19 87 LEU A C 1
ATOM 642 O O . LEU A 1 87 ? 14.689 -18.640 0.301 1.00 81.19 87 LEU A O 1
ATOM 646 N N . PRO A 1 88 ? 14.392 -17.642 2.300 1.00 82.62 88 PRO A N 1
ATOM 647 C CA . PRO A 1 88 ? 13.235 -18.448 2.665 1.00 82.62 88 PRO A CA 1
ATOM 648 C C . PRO A 1 88 ? 12.097 -18.245 1.657 1.00 82.62 88 PRO A C 1
ATOM 650 O O . PRO A 1 88 ? 11.830 -17.118 1.243 1.00 82.62 88 PRO A O 1
ATOM 653 N N . GLY A 1 89 ? 11.419 -19.330 1.284 1.00 86.31 89 GLY A N 1
ATOM 654 C CA . GLY A 1 89 ? 10.350 -19.301 0.286 1.00 86.31 89 GLY A CA 1
ATOM 655 C C . GLY A 1 89 ? 10.853 -19.604 -1.126 1.00 86.31 89 GLY A C 1
ATOM 656 O O . GLY A 1 89 ? 11.602 -20.560 -1.329 1.00 86.31 89 GLY A O 1
ATOM 657 N N . GLY A 1 90 ? 10.384 -18.832 -2.108 1.00 86.56 90 GLY A N 1
ATOM 658 C CA . GLY A 1 90 ? 10.667 -19.038 -3.528 1.00 86.56 90 GLY A CA 1
ATOM 659 C C . GLY A 1 90 ? 11.377 -17.849 -4.168 1.00 86.56 90 GLY A C 1
ATOM 660 O O . GLY A 1 90 ? 11.171 -16.703 -3.779 1.00 86.56 90 GLY A O 1
ATOM 661 N N . VAL A 1 91 ? 12.190 -18.128 -5.188 1.00 90.06 91 VAL A N 1
ATOM 662 C CA . VAL A 1 91 ? 12.796 -17.107 -6.053 1.00 90.06 91 VAL A CA 1
ATOM 663 C C . VAL A 1 91 ? 12.286 -17.310 -7.471 1.00 90.06 91 VAL A C 1
ATOM 665 O O . VAL A 1 91 ? 12.501 -18.367 -8.072 1.00 90.06 91 VAL A O 1
ATOM 668 N N . VAL A 1 92 ? 11.632 -16.280 -8.001 1.00 89.19 92 VAL A N 1
ATOM 669 C CA . VAL A 1 92 ? 11.113 -16.243 -9.369 1.00 89.19 92 VAL A CA 1
ATOM 670 C C . VAL A 1 92 ? 11.998 -15.321 -10.199 1.00 89.19 92 VAL A C 1
ATOM 672 O O . VAL A 1 92 ? 12.204 -14.166 -9.842 1.00 89.19 92 VAL A O 1
ATOM 675 N N . VAL A 1 93 ? 12.520 -15.843 -11.309 1.00 91.06 93 VAL A N 1
ATOM 676 C CA . VAL A 1 93 ? 13.345 -15.100 -12.271 1.00 91.06 93 VAL A CA 1
ATOM 677 C C . VAL A 1 93 ? 12.631 -15.111 -13.620 1.00 91.06 93 VAL A C 1
ATOM 679 O O . VAL A 1 93 ? 12.052 -16.135 -14.004 1.00 91.06 93 VAL A O 1
ATOM 682 N N . ARG A 1 94 ? 12.627 -13.968 -14.305 1.00 92.00 94 ARG A N 1
ATOM 683 C CA . ARG A 1 94 ? 11.997 -13.756 -15.614 1.00 92.00 94 ARG A CA 1
ATOM 684 C C . ARG A 1 94 ? 12.919 -12.960 -16.523 1.00 92.00 94 ARG A C 1
ATOM 686 O O . ARG A 1 94 ? 13.867 -12.342 -16.039 1.00 92.00 94 ARG A O 1
ATOM 693 N N . ASP A 1 95 ? 12.618 -12.984 -17.815 1.00 90.06 95 ASP A N 1
ATOM 694 C CA . ASP A 1 95 ? 13.466 -12.370 -18.835 1.00 90.06 95 ASP A CA 1
ATOM 695 C C . ASP A 1 95 ? 13.216 -10.855 -18.960 1.00 90.06 95 ASP A C 1
ATOM 697 O O . ASP A 1 95 ? 14.064 -10.126 -19.476 1.00 90.06 95 ASP A O 1
ATOM 701 N N . SER A 1 96 ? 12.088 -10.355 -18.435 1.00 92.25 96 SER A N 1
ATOM 702 C CA . SER A 1 96 ? 11.743 -8.931 -18.435 1.00 92.25 96 SER A CA 1
ATOM 703 C C . SER A 1 96 ? 11.115 -8.455 -17.113 1.00 92.25 96 SER A C 1
ATOM 705 O O . SER A 1 96 ? 10.509 -9.252 -16.390 1.00 92.25 96 SER A O 1
ATOM 707 N N . PRO A 1 97 ? 11.216 -7.149 -16.781 1.00 90.25 97 PRO A N 1
ATOM 708 C CA . PRO A 1 97 ? 10.525 -6.567 -15.629 1.00 90.25 97 PRO A CA 1
ATOM 709 C C . PRO A 1 97 ? 9.007 -6.760 -15.681 1.00 90.25 97 PRO A C 1
ATOM 711 O O . PRO A 1 97 ? 8.395 -7.049 -14.655 1.00 90.25 97 PRO A O 1
ATOM 714 N N . ASP A 1 98 ? 8.411 -6.659 -16.870 1.00 92.88 98 ASP A N 1
ATOM 715 C CA . ASP A 1 98 ? 6.968 -6.815 -17.048 1.00 92.88 98 ASP A CA 1
ATOM 716 C C . ASP A 1 98 ? 6.513 -8.237 -16.703 1.00 92.88 98 ASP A C 1
ATOM 718 O O . ASP A 1 98 ? 5.519 -8.395 -16.000 1.00 92.88 98 ASP A O 1
ATOM 722 N N . GLU A 1 99 ? 7.281 -9.261 -17.085 1.00 94.38 99 GLU A N 1
ATOM 723 C CA . GLU A 1 99 ? 7.004 -10.650 -16.702 1.00 94.38 99 GLU A CA 1
ATOM 724 C C . GLU A 1 99 ? 7.160 -10.902 -15.195 1.00 94.38 99 GLU A C 1
ATOM 726 O O . GLU A 1 99 ? 6.442 -11.733 -14.632 1.00 94.38 99 GLU A O 1
ATOM 731 N N . VAL A 1 100 ? 8.100 -10.218 -14.524 1.00 93.81 100 VAL A N 1
ATOM 732 C CA . VAL A 1 100 ? 8.216 -10.281 -13.055 1.00 93.81 100 VAL A CA 1
ATOM 733 C C . VAL A 1 100 ? 6.976 -9.671 -12.414 1.00 93.81 100 VAL A C 1
ATOM 735 O O . VAL A 1 100 ? 6.394 -10.280 -11.515 1.00 93.81 100 VAL A O 1
ATOM 738 N N . ILE A 1 101 ? 6.563 -8.491 -12.883 1.00 94.25 101 ILE A N 1
ATOM 739 C CA . ILE A 1 101 ? 5.366 -7.808 -12.391 1.00 94.25 101 ILE A CA 1
ATOM 740 C C . ILE A 1 101 ? 4.132 -8.680 -12.631 1.00 94.25 101 ILE A C 1
ATOM 742 O O . ILE A 1 101 ? 3.329 -8.825 -11.718 1.00 94.25 101 ILE A O 1
ATOM 746 N N . ASP A 1 102 ? 4.009 -9.317 -13.794 1.00 94.12 102 ASP A N 1
ATOM 747 C CA . ASP A 1 102 ? 2.893 -10.212 -14.110 1.00 94.12 102 ASP A CA 1
ATOM 748 C C . ASP A 1 102 ? 2.832 -11.430 -13.199 1.00 94.12 102 ASP A C 1
ATOM 750 O O . ASP A 1 102 ? 1.788 -11.722 -12.615 1.00 94.12 102 ASP A O 1
ATOM 754 N N . ALA A 1 103 ? 3.959 -12.122 -13.025 1.00 94.00 103 ALA A N 1
ATOM 755 C CA . ALA A 1 103 ? 4.019 -13.274 -12.136 1.00 94.00 103 ALA A CA 1
ATOM 756 C C . ALA A 1 103 ? 3.688 -12.886 -10.685 1.00 94.00 103 ALA A C 1
ATOM 758 O O . ALA A 1 103 ? 2.970 -13.612 -9.999 1.00 94.00 103 ALA A O 1
ATOM 759 N N . MET A 1 104 ? 4.191 -11.737 -10.231 1.00 94.88 104 MET A N 1
ATOM 760 C CA . MET A 1 104 ? 3.944 -11.234 -8.885 1.00 94.88 104 MET A CA 1
ATOM 761 C C . MET A 1 104 ? 2.493 -10.783 -8.694 1.00 94.88 104 MET A C 1
ATOM 763 O O . MET A 1 104 ? 1.904 -11.103 -7.670 1.00 94.88 104 MET A O 1
ATOM 767 N N . LEU A 1 105 ? 1.900 -10.065 -9.652 1.00 95.88 105 LEU A N 1
ATOM 768 C CA . LEU A 1 105 ? 0.513 -9.604 -9.560 1.00 95.88 105 LEU A CA 1
ATOM 769 C C . LEU A 1 105 ? -0.483 -10.769 -9.589 1.00 95.88 105 LEU A C 1
ATOM 771 O O . LEU A 1 105 ? -1.476 -10.735 -8.862 1.00 95.88 105 LEU A O 1
ATOM 775 N N . ALA A 1 106 ? -0.198 -11.822 -10.359 1.00 95.12 106 ALA A N 1
ATOM 776 C CA . ALA A 1 106 ? -0.996 -13.043 -10.345 1.00 95.12 106 ALA A CA 1
ATOM 777 C C . ALA A 1 106 ? -0.980 -13.720 -8.962 1.00 95.12 106 ALA A C 1
ATOM 779 O O . ALA A 1 106 ? -2.042 -14.031 -8.419 1.00 95.12 106 ALA A O 1
ATOM 780 N N . ASP A 1 107 ? 0.204 -13.901 -8.368 1.00 94.88 107 ASP A N 1
ATOM 781 C CA . ASP A 1 107 ? 0.354 -14.444 -7.009 1.00 94.88 107 ASP A CA 1
ATOM 782 C C . ASP A 1 107 ? -0.344 -13.556 -5.969 1.00 94.88 107 ASP A C 1
ATOM 784 O O . ASP A 1 107 ? -1.130 -14.025 -5.145 1.00 94.88 107 ASP A O 1
ATOM 788 N N . PHE A 1 108 ? -0.141 -12.245 -6.083 1.00 95.88 108 PHE A N 1
ATOM 789 C CA . PHE A 1 108 ? -0.731 -11.237 -5.215 1.00 95.88 108 PHE A CA 1
ATOM 790 C C . PHE A 1 108 ? -2.265 -11.271 -5.227 1.00 95.88 108 PHE A C 1
ATOM 792 O O . PHE A 1 108 ? -2.895 -11.296 -4.168 1.00 95.88 108 PHE A O 1
ATOM 799 N N . TYR A 1 109 ? -2.876 -11.325 -6.412 1.00 97.00 109 TYR A N 1
ATOM 800 C CA . TYR A 1 109 ? -4.328 -11.408 -6.573 1.00 97.00 109 TYR A CA 1
ATOM 801 C C . TYR A 1 109 ? -4.905 -12.709 -5.999 1.00 97.00 109 TYR A C 1
ATOM 803 O O . TYR A 1 109 ? -5.922 -12.687 -5.294 1.00 97.00 109 TYR A O 1
ATOM 811 N N . LEU A 1 110 ? -4.255 -13.846 -6.270 1.00 96.50 110 LEU A N 1
ATOM 812 C CA . LEU A 1 110 ? -4.679 -15.149 -5.754 1.00 96.50 110 LEU A CA 1
ATOM 813 C C . LEU A 1 110 ? -4.597 -15.202 -4.226 1.00 96.50 110 LEU A C 1
ATOM 815 O O . LEU A 1 110 ? -5.518 -15.709 -3.573 1.00 96.50 110 LEU A O 1
ATOM 819 N N . HIS A 1 111 ? -3.529 -14.649 -3.653 1.00 96.38 111 HIS A N 1
ATOM 820 C CA . HIS A 1 111 ? -3.336 -14.593 -2.209 1.00 96.38 111 HIS A CA 1
ATOM 821 C C . HIS A 1 111 ? -4.355 -13.672 -1.536 1.00 96.38 111 HIS A C 1
ATOM 823 O O . HIS A 1 111 ? -5.036 -14.099 -0.604 1.00 96.38 111 HIS A O 1
ATOM 829 N N . ALA A 1 112 ? -4.561 -12.462 -2.067 1.00 97.44 112 ALA A N 1
ATOM 830 C CA . ALA A 1 112 ? -5.570 -11.528 -1.566 1.00 97.44 112 ALA A CA 1
ATOM 831 C C . ALA A 1 112 ? -6.976 -12.150 -1.575 1.00 97.44 112 ALA A C 1
ATOM 833 O O . ALA A 1 112 ? -7.678 -12.148 -0.562 1.00 97.44 112 ALA A O 1
ATOM 834 N N . SER A 1 113 ? -7.361 -12.766 -2.696 1.00 97.38 113 SER A N 1
ATOM 835 C CA . SER A 1 113 ? -8.652 -13.449 -2.839 1.00 97.38 113 SER A CA 1
ATOM 836 C C . SER A 1 113 ? -8.809 -14.604 -1.846 1.00 97.38 113 SER A C 1
ATOM 838 O O . SER A 1 113 ? -9.891 -14.820 -1.295 1.00 97.38 113 SER A O 1
ATOM 840 N N . SER A 1 114 ? -7.731 -15.344 -1.587 1.00 96.25 114 SER A N 1
ATOM 841 C CA . SER A 1 114 ? -7.726 -16.452 -0.628 1.00 96.25 114 SER A CA 1
ATOM 842 C C . SER A 1 114 ? -7.862 -15.962 0.814 1.00 96.25 114 SER A C 1
ATOM 844 O O . SER A 1 114 ? -8.671 -16.518 1.561 1.00 96.25 114 SER A O 1
ATOM 846 N N . CYS A 1 115 ? -7.152 -14.897 1.194 1.00 95.25 115 CYS A N 1
ATOM 847 C CA . CYS A 1 115 ? -7.274 -14.279 2.514 1.00 95.25 115 CYS A CA 1
ATOM 848 C C . CYS A 1 115 ? -8.684 -13.739 2.753 1.00 95.25 115 CYS A C 1
ATOM 850 O O . CYS A 1 115 ? -9.295 -14.088 3.757 1.00 95.25 115 CYS A O 1
ATOM 852 N N . VAL A 1 116 ? -9.264 -12.996 1.805 1.00 95.50 116 VAL A N 1
ATOM 853 C CA . VAL A 1 116 ? -10.633 -12.474 1.960 1.00 95.50 116 VAL A CA 1
ATOM 854 C C . VAL A 1 116 ? -11.655 -13.604 2.080 1.00 95.50 116 VAL A C 1
ATOM 856 O O . VAL A 1 116 ? -12.554 -13.530 2.913 1.00 95.50 116 VAL A O 1
ATOM 859 N N . ARG A 1 117 ? -11.515 -14.684 1.301 1.00 94.88 117 ARG A N 1
ATOM 860 C CA . ARG A 1 117 ? -12.410 -15.849 1.411 1.00 94.88 117 ARG A CA 1
ATOM 861 C C . ARG A 1 117 ? -12.287 -16.586 2.743 1.00 94.88 117 ARG A C 1
ATOM 863 O O . ARG A 1 117 ? -13.274 -17.161 3.191 1.00 94.88 117 ARG A O 1
ATOM 870 N N . THR A 1 118 ? -11.095 -16.609 3.334 1.00 92.50 118 THR A N 1
ATOM 871 C CA . THR A 1 118 ? -10.807 -17.403 4.539 1.00 92.50 118 THR A CA 1
ATOM 872 C C . THR A 1 118 ? -11.034 -16.602 5.819 1.00 92.50 118 THR A C 1
ATOM 874 O O . THR A 1 118 ? -11.598 -17.124 6.774 1.00 92.50 118 THR A O 1
ATOM 877 N N . PHE A 1 119 ? -10.625 -15.333 5.833 1.00 89.94 119 PHE A N 1
ATOM 878 C CA . PHE A 1 119 ? -10.583 -14.475 7.020 1.00 89.94 119 PHE A CA 1
ATOM 879 C C . PHE A 1 119 ? -11.571 -13.301 6.954 1.00 89.94 119 PHE A C 1
ATOM 881 O O . PHE A 1 119 ? -11.846 -12.673 7.971 1.00 89.94 119 PHE A O 1
ATOM 888 N N . GLY A 1 120 ? -12.136 -13.009 5.778 1.00 92.06 120 GLY A N 1
ATOM 889 C CA . GLY A 1 120 ? -13.071 -11.898 5.560 1.00 92.06 120 GLY A CA 1
ATOM 890 C C . GLY A 1 120 ? -12.406 -10.557 5.234 1.00 92.06 120 GLY A C 1
ATOM 891 O O . GLY A 1 120 ? -13.092 -9.632 4.791 1.00 92.06 120 GLY A O 1
ATOM 892 N N . ASP A 1 121 ? -11.091 -10.456 5.408 1.00 93.44 121 ASP A N 1
ATOM 893 C CA . ASP A 1 121 ? -10.284 -9.277 5.122 1.00 93.44 121 ASP A CA 1
ATOM 894 C C . ASP A 1 121 ? -8.864 -9.645 4.658 1.00 93.44 121 ASP A C 1
ATOM 896 O O . ASP A 1 121 ? -8.406 -10.780 4.812 1.00 93.44 121 ASP A O 1
ATOM 900 N N . PHE A 1 122 ? -8.173 -8.672 4.064 1.00 96.56 122 PHE A N 1
ATOM 901 C CA . PHE A 1 122 ? -6.794 -8.799 3.601 1.00 96.56 122 PHE A CA 1
ATOM 902 C C . PHE A 1 122 ? -5.946 -7.632 4.107 1.00 96.56 122 PHE A C 1
ATOM 904 O O . PHE A 1 122 ? -6.253 -6.471 3.835 1.00 96.56 122 PHE A O 1
ATOM 911 N N . GLN A 1 123 ? -4.889 -7.939 4.858 1.00 96.62 123 GLN A N 1
ATOM 912 C CA . GLN A 1 123 ? -3.981 -6.957 5.452 1.00 96.62 123 GLN A CA 1
ATOM 913 C C . GLN A 1 123 ? -2.750 -6.763 4.564 1.00 96.62 123 GLN A C 1
ATOM 915 O O . GLN A 1 123 ? -1.833 -7.588 4.550 1.00 96.62 123 GLN A O 1
ATOM 920 N N . LEU A 1 124 ? -2.730 -5.652 3.838 1.00 97.62 124 LEU A N 1
ATOM 921 C CA . LEU A 1 124 ? -1.738 -5.331 2.823 1.00 97.62 124 LEU A CA 1
ATOM 922 C C . LEU A 1 124 ? -0.832 -4.197 3.292 1.00 97.62 124 LEU A C 1
ATOM 924 O O . LEU A 1 124 ? -1.316 -3.107 3.573 1.00 97.62 124 LEU A O 1
ATOM 928 N N . ALA A 1 125 ? 0.479 -4.416 3.313 1.00 97.50 125 ALA A N 1
ATOM 929 C CA . ALA A 1 125 ? 1.456 -3.356 3.537 1.00 97.50 125 ALA A CA 1
ATOM 930 C C . ALA A 1 125 ? 2.251 -3.058 2.258 1.00 97.50 125 ALA A C 1
ATOM 932 O O . ALA A 1 125 ? 2.799 -3.971 1.641 1.00 97.50 125 ALA A O 1
ATOM 933 N N . ILE A 1 126 ? 2.315 -1.787 1.855 1.00 95.88 126 ILE A N 1
ATOM 934 C CA . ILE A 1 126 ? 2.964 -1.342 0.615 1.00 95.88 126 ILE A CA 1
ATOM 935 C C . ILE A 1 126 ? 3.971 -0.228 0.887 1.00 95.88 126 ILE A C 1
ATOM 937 O O . ILE A 1 126 ? 3.701 0.726 1.617 1.00 95.88 126 ILE A O 1
ATOM 941 N N . SER A 1 127 ? 5.117 -0.324 0.215 1.00 93.75 127 SER A N 1
ATOM 942 C CA . SER A 1 127 ? 6.057 0.777 0.034 1.00 93.75 127 SER A CA 1
ATOM 943 C C . SER A 1 127 ? 6.004 1.294 -1.408 1.00 93.75 127 SER A C 1
ATOM 945 O O . SER A 1 127 ? 6.392 0.592 -2.344 1.00 93.75 127 SER A O 1
ATOM 947 N N . ALA A 1 128 ? 5.543 2.532 -1.605 1.00 92.25 128 ALA A N 1
ATOM 948 C CA . ALA A 1 128 ? 5.474 3.168 -2.923 1.00 92.25 128 ALA A CA 1
ATOM 949 C C . ALA A 1 128 ? 6.791 3.866 -3.296 1.00 92.25 128 ALA A C 1
ATOM 951 O O . ALA A 1 128 ? 6.852 5.082 -3.445 1.00 92.25 128 ALA A O 1
ATOM 952 N N . THR A 1 129 ? 7.870 3.091 -3.423 1.00 90.38 129 THR A N 1
ATOM 953 C CA . THR A 1 129 ? 9.110 3.608 -4.027 1.00 90.38 129 THR A CA 1
ATOM 954 C C . THR A 1 129 ? 8.952 3.758 -5.546 1.00 90.38 129 THR A C 1
ATOM 956 O O . THR A 1 129 ? 8.173 3.016 -6.152 1.00 90.38 129 THR A O 1
ATOM 959 N N . PRO A 1 130 ? 9.783 4.590 -6.203 1.00 87.38 130 PRO A N 1
ATOM 960 C CA . PRO A 1 130 ? 9.857 4.628 -7.666 1.00 87.38 130 PRO A CA 1
ATOM 961 C C . PRO A 1 130 ? 10.123 3.254 -8.306 1.00 87.38 130 PRO A C 1
ATOM 963 O O . PRO A 1 130 ? 9.638 2.970 -9.396 1.00 87.38 130 PRO A O 1
ATOM 966 N N . ALA A 1 131 ? 10.853 2.366 -7.615 1.00 86.06 131 ALA A N 1
ATOM 967 C CA . ALA A 1 131 ? 11.137 1.011 -8.093 1.00 86.06 131 ALA A CA 1
ATOM 968 C C . ALA A 1 131 ? 9.898 0.093 -8.107 1.00 86.06 131 ALA A C 1
ATOM 970 O O . ALA A 1 131 ? 9.894 -0.901 -8.828 1.00 86.06 131 ALA A O 1
ATOM 971 N N . GLY A 1 132 ? 8.864 0.403 -7.319 1.00 87.75 132 GLY A N 1
ATOM 972 C CA . GLY A 1 132 ? 7.622 -0.375 -7.252 1.00 87.75 132 GLY A CA 1
ATOM 973 C C . GLY A 1 132 ? 6.412 0.280 -7.909 1.00 87.75 132 GLY A C 1
ATOM 974 O O . GLY A 1 132 ? 5.354 -0.339 -8.004 1.00 87.75 132 GLY A O 1
ATOM 975 N N . GLU A 1 133 ? 6.540 1.520 -8.375 1.00 88.50 133 GLU A N 1
ATOM 976 C CA . GLU A 1 133 ? 5.400 2.297 -8.861 1.00 88.50 133 GLU A CA 1
ATOM 977 C C . GLU A 1 133 ? 4.737 1.672 -10.099 1.00 88.50 133 GLU A C 1
ATOM 979 O O . GLU A 1 133 ? 3.511 1.685 -10.224 1.00 88.50 133 GLU A O 1
ATOM 984 N N . GLN A 1 134 ? 5.525 1.059 -10.991 1.00 90.94 134 GLN A N 1
ATOM 985 C CA . GLN A 1 134 ? 4.996 0.394 -12.186 1.00 90.94 134 GLN A CA 1
ATOM 986 C C . GLN A 1 134 ? 4.002 -0.719 -11.826 1.00 90.94 134 GLN A C 1
ATOM 988 O O . GLN A 1 134 ? 2.966 -0.846 -12.481 1.00 90.94 134 GLN A O 1
ATOM 993 N N . MET A 1 135 ? 4.276 -1.480 -10.761 1.00 93.38 135 MET A N 1
ATOM 994 C CA . MET A 1 135 ? 3.347 -2.497 -10.278 1.00 93.38 135 MET A CA 1
ATOM 995 C C . MET A 1 135 ? 2.051 -1.870 -9.753 1.00 93.38 135 MET A C 1
ATOM 997 O O . MET A 1 135 ? 0.974 -2.314 -10.148 1.00 93.38 135 MET A O 1
ATOM 1001 N N . LEU A 1 136 ? 2.145 -0.830 -8.916 1.00 93.69 136 LEU A N 1
ATOM 1002 C CA . LEU A 1 136 ? 0.966 -0.176 -8.333 1.00 93.69 136 LEU A CA 1
ATOM 1003 C C . LEU A 1 136 ? 0.036 0.365 -9.418 1.00 93.69 136 LEU A C 1
ATOM 1005 O O . LEU A 1 136 ? -1.176 0.186 -9.349 1.00 93.69 136 LEU A O 1
ATOM 1009 N N . ARG A 1 137 ? 0.609 0.974 -10.461 1.00 93.62 137 ARG A N 1
ATOM 1010 C CA . ARG A 1 137 ? -0.164 1.448 -11.611 1.00 93.62 137 ARG A CA 1
ATOM 1011 C C . ARG A 1 137 ? -0.811 0.281 -12.359 1.00 93.62 137 ARG A C 1
ATOM 1013 O O . ARG A 1 137 ? -1.998 0.354 -12.664 1.00 93.62 137 ARG A O 1
ATOM 1020 N N . ARG A 1 138 ? -0.067 -0.799 -12.631 1.00 94.81 138 ARG A N 1
ATOM 1021 C CA . ARG A 1 138 ? -0.581 -1.963 -13.376 1.00 94.81 138 ARG A CA 1
ATOM 1022 C C . ARG A 1 138 ? -1.724 -2.668 -12.663 1.00 94.81 138 ARG A C 1
ATOM 1024 O O . ARG A 1 138 ? -2.670 -3.087 -13.318 1.00 94.81 138 ARG A O 1
ATOM 1031 N N . LEU A 1 139 ? -1.692 -2.697 -11.336 1.00 93.88 139 LEU A N 1
ATOM 1032 C CA . LEU A 1 139 ? -2.793 -3.204 -10.526 1.00 93.88 139 LEU A CA 1
ATOM 1033 C C . LEU A 1 139 ? -4.117 -2.448 -10.772 1.00 93.88 139 LEU A C 1
ATOM 1035 O O . LEU A 1 139 ? -5.179 -3.032 -10.590 1.00 93.88 139 LEU A O 1
ATOM 1039 N N . MET A 1 140 ? -4.066 -1.179 -11.199 1.00 93.88 140 MET A N 1
ATOM 1040 C CA . MET A 1 140 ? -5.253 -0.347 -11.447 1.00 93.88 140 MET A CA 1
ATOM 1041 C C . MET A 1 140 ? -5.788 -0.418 -12.875 1.00 93.88 140 MET A C 1
ATOM 1043 O O . MET A 1 140 ? -6.999 -0.348 -13.066 1.00 93.88 140 MET A O 1
ATOM 1047 N N . TYR A 1 141 ? -4.920 -0.518 -13.886 1.00 92.12 141 TYR A N 1
ATOM 1048 C CA . TYR A 1 141 ? -5.365 -0.478 -15.286 1.00 92.12 141 TYR A CA 1
ATOM 1049 C C . TYR A 1 141 ? -5.475 -1.855 -15.956 1.00 92.12 141 TYR A C 1
ATOM 1051 O O . TYR A 1 141 ? -6.112 -1.961 -17.004 1.00 92.12 141 TYR A O 1
ATOM 1059 N N . ASP A 1 142 ? -4.856 -2.904 -15.407 1.00 93.44 142 ASP A N 1
ATOM 1060 C CA . ASP A 1 142 ? -4.923 -4.245 -15.991 1.00 93.44 142 ASP A CA 1
ATOM 1061 C C . ASP A 1 142 ? -6.269 -4.912 -15.669 1.00 93.44 142 ASP A C 1
ATOM 1063 O O . ASP A 1 142 ? -6.662 -5.078 -14.511 1.00 93.44 142 ASP A O 1
ATOM 1067 N N . LEU A 1 143 ? -6.983 -5.323 -16.720 1.00 92.94 143 LEU A N 1
ATOM 1068 C CA . LEU A 1 143 ? -8.315 -5.919 -16.608 1.00 92.94 143 LEU A CA 1
ATOM 1069 C C . LEU A 1 143 ? -8.318 -7.225 -15.807 1.00 92.94 143 LEU A C 1
ATOM 1071 O O . LEU A 1 143 ? -9.352 -7.575 -15.240 1.00 92.94 143 LEU A O 1
ATOM 1075 N N . SER A 1 144 ? -7.179 -7.916 -15.738 1.00 93.69 144 SER A N 1
ATOM 1076 C CA . SER A 1 144 ? -7.019 -9.172 -14.998 1.00 93.69 144 SER A CA 1
ATOM 1077 C C . SER A 1 144 ? -7.174 -8.985 -13.487 1.00 93.69 144 SER A C 1
ATOM 1079 O O . SER A 1 144 ? -7.527 -9.931 -12.787 1.00 93.69 144 SER A O 1
ATOM 1081 N N . TYR A 1 145 ? -6.943 -7.766 -12.985 1.00 94.31 145 TYR A N 1
ATOM 1082 C CA . TYR A 1 145 ? -6.958 -7.447 -11.554 1.00 94.31 145 TYR A CA 1
ATOM 1083 C C . TYR A 1 145 ? -8.062 -6.458 -11.171 1.00 94.31 145 TYR A C 1
ATOM 1085 O O . TYR A 1 145 ? -8.117 -6.008 -10.031 1.00 94.31 145 TYR A O 1
ATOM 1093 N N . ARG A 1 146 ? -8.987 -6.145 -12.087 1.00 92.12 146 ARG A N 1
ATOM 1094 C CA . ARG A 1 146 ? -10.085 -5.202 -11.817 1.00 92.12 146 ARG A CA 1
ATOM 1095 C C . ARG A 1 146 ? -10.990 -5.650 -10.659 1.00 92.12 146 ARG A C 1
ATOM 1097 O O . ARG A 1 146 ? -11.580 -4.819 -9.984 1.00 92.12 146 ARG A O 1
ATOM 1104 N N . ASP A 1 147 ? -11.105 -6.965 -10.460 1.00 93.81 147 ASP A N 1
ATOM 1105 C CA . ASP A 1 147 ? -11.948 -7.584 -9.433 1.00 93.81 147 ASP A CA 1
ATOM 1106 C C . ASP A 1 147 ? -11.150 -7.829 -8.133 1.00 93.81 147 ASP A C 1
ATOM 1108 O O . ASP A 1 147 ? -11.509 -8.683 -7.319 1.00 93.81 147 ASP A O 1
ATOM 1112 N N . PHE A 1 148 ? -10.022 -7.131 -7.948 1.00 97.19 148 PHE A N 1
ATOM 1113 C CA . PHE A 1 148 ? -9.249 -7.181 -6.711 1.00 97.19 148 PHE A CA 1
ATOM 1114 C C . PHE A 1 148 ? -10.127 -6.737 -5.524 1.00 97.19 148 PHE A C 1
ATOM 1116 O O . PHE A 1 148 ? -10.845 -5.742 -5.636 1.00 97.19 148 PHE A O 1
ATOM 1123 N N . PRO A 1 149 ? -10.099 -7.441 -4.374 1.00 97.31 149 PRO A N 1
ATOM 1124 C CA . PRO A 1 149 ? -11.069 -7.239 -3.297 1.00 97.31 149 PRO A CA 1
ATOM 1125 C C . PRO A 1 149 ? -10.749 -6.018 -2.409 1.00 97.31 149 PRO A C 1
ATOM 1127 O O . PRO A 1 149 ? -10.572 -6.141 -1.192 1.00 97.31 149 PRO A O 1
ATOM 1130 N N . TRP A 1 150 ? -10.686 -4.819 -2.989 1.00 97.62 150 TRP A N 1
ATOM 1131 C CA . TRP A 1 150 ? -10.326 -3.581 -2.286 1.00 97.62 150 TRP A CA 1
ATOM 1132 C C . TRP A 1 150 ? -11.286 -3.218 -1.153 1.00 97.62 150 TRP A C 1
ATOM 1134 O O . TRP A 1 150 ? -10.821 -2.844 -0.081 1.00 97.62 150 TRP A O 1
ATOM 1144 N N . ALA A 1 151 ? -12.597 -3.437 -1.316 1.00 97.44 151 ALA A N 1
ATOM 1145 C CA . ALA A 1 151 ? -13.594 -3.243 -0.251 1.00 97.44 151 ALA A CA 1
ATOM 1146 C C . ALA A 1 151 ? -13.323 -4.050 1.040 1.00 97.44 151 ALA A C 1
ATOM 1148 O O . ALA A 1 151 ? -13.887 -3.768 2.105 1.00 97.44 151 ALA A O 1
ATOM 1149 N N . ARG A 1 152 ? -12.502 -5.102 0.943 1.00 97.12 152 ARG A N 1
ATOM 1150 C CA . ARG A 1 152 ? -12.090 -5.977 2.050 1.00 97.12 152 ARG A CA 1
ATOM 1151 C C . ARG A 1 152 ? -10.589 -5.892 2.331 1.00 97.12 152 ARG A C 1
ATOM 1153 O O . ARG A 1 152 ? -10.077 -6.695 3.107 1.00 97.12 152 ARG A O 1
ATOM 1160 N N . THR A 1 153 ? -9.890 -4.941 1.721 1.00 97.88 153 THR A N 1
ATOM 1161 C CA . THR A 1 153 ? -8.445 -4.782 1.861 1.00 97.88 153 THR A CA 1
ATOM 1162 C C . THR A 1 153 ? -8.136 -3.608 2.770 1.00 97.88 153 THR A C 1
ATOM 1164 O O . THR A 1 153 ? -8.521 -2.475 2.502 1.00 97.88 153 THR A O 1
ATOM 1167 N N . ARG A 1 154 ? -7.367 -3.869 3.824 1.00 97.38 154 ARG A N 1
ATOM 1168 C CA . ARG A 1 154 ? -6.789 -2.830 4.665 1.00 97.38 154 ARG A CA 1
ATOM 1169 C C . ARG A 1 154 ? -5.359 -2.562 4.231 1.00 97.38 154 ARG A C 1
ATOM 1171 O O . ARG A 1 154 ? -4.537 -3.474 4.201 1.00 97.38 154 ARG A O 1
ATOM 1178 N N . LEU A 1 155 ? -5.089 -1.311 3.884 1.00 98.12 155 LEU A N 1
ATOM 1179 C CA . LEU A 1 155 ? -3.849 -0.874 3.268 1.00 98.12 155 LEU A CA 1
ATOM 1180 C C . LEU A 1 155 ? -3.013 -0.061 4.253 1.00 98.12 155 LEU A C 1
ATOM 1182 O O . LEU A 1 155 ? -3.445 0.983 4.734 1.00 98.12 155 LEU A O 1
ATOM 1186 N N . TRP A 1 156 ? -1.797 -0.531 4.496 1.00 98.19 156 TRP A N 1
ATOM 1187 C CA . TRP A 1 156 ? -0.807 0.062 5.381 1.00 98.19 156 TRP A CA 1
ATOM 1188 C C . TRP A 1 156 ? 0.368 0.595 4.571 1.00 98.19 156 TRP A C 1
ATOM 1190 O O . TRP A 1 156 ? 0.894 -0.088 3.689 1.00 9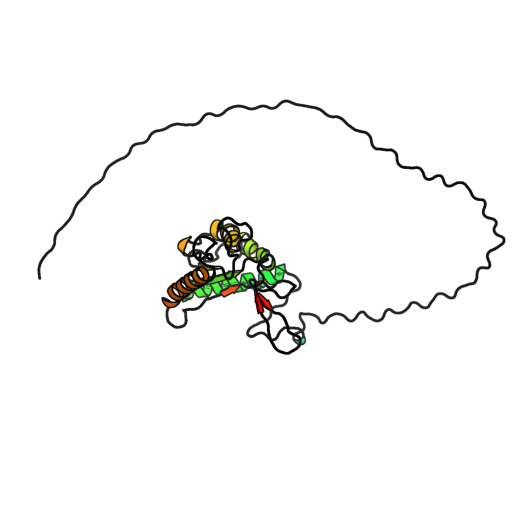8.19 156 TRP A O 1
ATOM 1200 N N . VAL A 1 157 ? 0.820 1.800 4.895 1.00 97.19 157 VAL A N 1
ATOM 1201 C CA . VAL A 1 157 ? 2.055 2.349 4.330 1.00 97.19 157 VAL A CA 1
ATOM 1202 C C . VAL A 1 157 ? 3.242 1.823 5.138 1.00 97.19 157 VAL A C 1
ATOM 1204 O O . VAL A 1 157 ? 3.259 1.930 6.364 1.00 97.19 157 VAL A O 1
ATOM 1207 N N . VAL A 1 158 ? 4.212 1.197 4.468 1.00 95.75 158 VAL A N 1
ATOM 1208 C CA . VAL A 1 158 ? 5.390 0.597 5.128 1.00 95.75 158 VAL A CA 1
ATOM 1209 C C . VAL A 1 158 ? 6.358 1.663 5.619 1.00 95.75 158 VAL A C 1
ATOM 1211 O O . VAL A 1 158 ? 6.940 1.519 6.691 1.00 95.75 158 VAL A O 1
ATOM 1214 N N . ASP A 1 159 ? 6.545 2.707 4.823 1.00 93.44 159 ASP A N 1
ATOM 1215 C CA . ASP A 1 159 ? 7.457 3.801 5.099 1.00 93.44 159 ASP A CA 1
ATOM 1216 C C . ASP A 1 159 ? 7.003 5.066 4.371 1.00 93.44 159 ASP A C 1
ATOM 1218 O O . ASP A 1 159 ? 6.345 5.003 3.330 1.00 93.44 159 ASP A O 1
ATOM 1222 N N . ASP A 1 160 ? 7.341 6.218 4.936 1.00 93.69 160 ASP A N 1
ATOM 1223 C CA . ASP A 1 160 ? 6.988 7.527 4.408 1.00 93.69 160 ASP A CA 1
ATOM 1224 C C . ASP A 1 160 ? 7.980 8.582 4.908 1.00 93.69 160 ASP A C 1
ATOM 1226 O O . ASP A 1 160 ? 8.740 8.354 5.853 1.00 93.69 160 ASP A O 1
ATOM 1230 N N . LEU A 1 161 ? 7.960 9.754 4.283 1.00 92.44 161 LEU A N 1
ATOM 1231 C CA . LEU A 1 161 ? 8.717 10.904 4.755 1.00 92.44 161 LEU A CA 1
ATOM 1232 C C . LEU A 1 161 ? 7.931 11.645 5.842 1.00 92.44 161 LEU A C 1
ATOM 1234 O O . LEU A 1 161 ? 6.742 11.932 5.683 1.00 92.44 161 LEU A O 1
ATOM 1238 N N . PHE A 1 162 ? 8.616 12.012 6.929 1.00 94.88 162 PHE A N 1
ATOM 1239 C CA . PHE A 1 162 ? 8.046 12.841 7.995 1.00 94.88 162 PHE A CA 1
ATOM 1240 C C . PHE A 1 162 ? 8.122 14.327 7.617 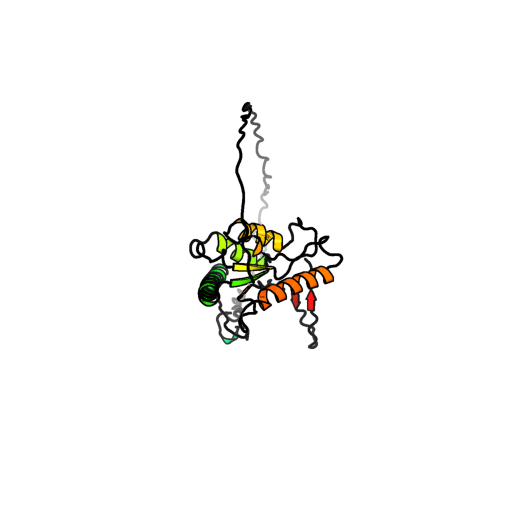1.00 94.88 162 PHE A C 1
ATOM 1242 O O . PHE A 1 162 ? 8.932 15.097 8.128 1.00 94.88 162 PHE A O 1
ATOM 1249 N N . VAL A 1 163 ? 7.289 14.700 6.652 1.00 96.06 163 VAL A N 1
ATOM 1250 C CA . VAL A 1 163 ? 7.165 16.045 6.070 1.00 96.06 163 VAL A CA 1
ATOM 1251 C C . VAL A 1 163 ? 5.695 16.470 6.067 1.00 96.06 163 VAL A C 1
ATOM 1253 O O . VAL A 1 163 ? 4.837 15.706 6.506 1.00 96.06 163 VAL A O 1
ATOM 1256 N N . ALA A 1 164 ? 5.386 17.690 5.615 1.00 95.75 164 ALA A N 1
ATOM 1257 C CA . ALA A 1 164 ? 4.013 18.199 5.567 1.00 95.75 164 ALA A CA 1
ATOM 1258 C C . ALA A 1 164 ? 3.073 17.272 4.774 1.00 95.75 164 ALA A C 1
ATOM 1260 O O . ALA A 1 164 ? 3.499 16.592 3.838 1.00 95.75 164 ALA A O 1
ATOM 1261 N N . ARG A 1 165 ? 1.782 17.261 5.136 1.00 95.06 165 ARG A N 1
ATOM 1262 C CA . ARG A 1 165 ? 0.772 16.340 4.586 1.00 95.06 165 ARG A CA 1
ATOM 1263 C C . ARG A 1 165 ? 0.731 16.358 3.056 1.00 95.06 165 ARG A C 1
ATOM 1265 O O . ARG A 1 165 ? 0.575 15.293 2.461 1.00 95.06 165 ARG A O 1
ATOM 1272 N N . GLU A 1 166 ? 0.882 17.537 2.466 1.00 93.56 166 GLU A N 1
ATOM 1273 C CA . GLU A 1 166 ? 0.756 17.826 1.040 1.00 93.56 166 GLU A CA 1
ATOM 1274 C C . GLU A 1 166 ? 2.057 17.614 0.250 1.00 93.56 166 GLU A C 1
ATOM 1276 O O . GLU A 1 166 ? 2.042 17.766 -0.968 1.00 93.56 166 GLU A O 1
ATOM 1281 N N . ASP A 1 167 ? 3.180 17.270 0.889 1.00 95.62 167 ASP A N 1
ATOM 1282 C CA . ASP A 1 167 ? 4.461 17.103 0.190 1.00 95.62 167 ASP A CA 1
ATOM 1283 C C . ASP A 1 167 ? 4.380 15.961 -0.845 1.00 95.62 167 ASP A C 1
ATOM 1285 O O . ASP A 1 167 ? 3.930 14.849 -0.556 1.00 95.62 167 ASP A O 1
ATOM 1289 N N . GLU A 1 168 ? 4.800 16.254 -2.077 1.00 94.00 168 GLU A N 1
ATOM 1290 C CA . GLU A 1 168 ? 4.751 15.340 -3.228 1.00 94.00 168 GLU A CA 1
ATOM 1291 C C . GLU A 1 168 ? 5.638 14.109 -3.060 1.00 94.00 168 GLU A C 1
ATOM 1293 O O . GLU A 1 168 ? 5.372 13.070 -3.657 1.00 94.00 168 GLU A O 1
ATOM 1298 N N . ARG A 1 169 ? 6.674 14.199 -2.225 1.00 92.62 169 ARG A N 1
ATOM 1299 C CA . ARG A 1 169 ? 7.604 13.093 -1.981 1.00 92.62 169 ARG A CA 1
ATOM 1300 C C . ARG A 1 169 ? 7.029 12.045 -1.030 1.00 92.62 169 ARG A C 1
ATOM 1302 O O . ARG A 1 169 ? 7.650 11.005 -0.811 1.00 92.62 169 ARG A O 1
ATOM 1309 N N . ARG A 1 170 ? 5.858 12.302 -0.437 1.00 94.94 170 ARG A N 1
ATOM 1310 C CA . ARG A 1 170 ? 5.217 11.351 0.468 1.00 94.94 170 ARG A CA 1
ATOM 1311 C C . ARG A 1 170 ? 4.707 10.131 -0.278 1.00 94.94 170 ARG A C 1
ATOM 1313 O O . ARG A 1 170 ? 3.879 10.215 -1.181 1.00 94.94 170 ARG A O 1
ATOM 1320 N N . ARG A 1 171 ? 5.084 8.962 0.221 1.00 94.56 171 ARG A N 1
ATOM 1321 C CA . ARG A 1 171 ? 4.645 7.662 -0.296 1.00 94.56 171 ARG A CA 1
ATOM 1322 C C . ARG A 1 171 ? 3.165 7.445 -0.043 1.00 94.56 171 ARG A C 1
ATOM 1324 O O . ARG A 1 171 ? 2.462 6.927 -0.907 1.00 94.56 171 ARG A O 1
ATOM 1331 N N . SER A 1 172 ? 2.668 7.913 1.105 1.00 96.00 172 SER A N 1
ATOM 1332 C CA . SER A 1 172 ? 1.234 7.896 1.404 1.00 96.00 172 SER A CA 1
ATOM 1333 C C . SER A 1 172 ? 0.427 8.677 0.365 1.00 96.00 172 SER A C 1
ATOM 1335 O O . SER A 1 172 ? -0.684 8.269 0.036 1.00 96.00 172 SER A O 1
ATOM 1337 N N . ARG A 1 173 ? 0.981 9.769 -0.182 1.00 95.25 173 ARG A N 1
ATOM 1338 C CA . ARG A 1 173 ? 0.328 10.558 -1.230 1.00 95.25 173 ARG A CA 1
ATOM 1339 C C . ARG A 1 173 ? 0.290 9.796 -2.554 1.00 95.25 173 ARG A C 1
ATOM 1341 O O . ARG A 1 173 ? -0.790 9.647 -3.115 1.00 95.25 173 ARG A O 1
ATOM 1348 N N . THR A 1 174 ? 1.411 9.220 -2.994 1.00 95.19 174 THR A N 1
ATOM 1349 C CA . THR A 1 174 ? 1.449 8.367 -4.197 1.00 95.19 174 THR A CA 1
ATOM 1350 C C . THR A 1 174 ? 0.439 7.219 -4.116 1.00 95.19 174 THR A C 1
ATOM 1352 O O . THR A 1 174 ? -0.274 6.946 -5.081 1.00 95.19 174 THR A O 1
ATOM 1355 N N . ILE A 1 175 ? 0.339 6.558 -2.957 1.00 96.56 175 ILE A N 1
ATOM 1356 C CA . ILE A 1 175 ? -0.612 5.459 -2.725 1.00 96.56 175 ILE A CA 1
ATOM 1357 C C . ILE A 1 175 ? -2.056 5.964 -2.755 1.00 96.56 175 ILE A C 1
ATOM 1359 O O . ILE A 1 175 ? -2.912 5.328 -3.374 1.00 96.56 175 ILE A O 1
ATOM 1363 N N . LEU A 1 176 ? -2.330 7.106 -2.120 1.00 96.00 176 LEU A N 1
ATOM 1364 C CA . LEU A 1 176 ? -3.650 7.729 -2.133 1.00 96.00 176 LEU A CA 1
ATOM 1365 C C . LEU A 1 176 ? -4.103 8.038 -3.566 1.00 96.00 176 LEU A C 1
ATOM 1367 O O . LEU A 1 176 ? -5.221 7.699 -3.946 1.00 96.00 176 LEU A O 1
ATOM 1371 N N . GLU A 1 177 ? -3.241 8.664 -4.363 1.00 95.00 177 GLU A N 1
ATOM 1372 C CA . GLU A 1 177 ? -3.552 9.080 -5.734 1.00 95.00 177 GLU A CA 1
ATOM 1373 C C . GLU A 1 177 ? -3.672 7.884 -6.690 1.00 95.00 177 GLU A C 1
ATOM 1375 O O . GLU A 1 177 ? -4.580 7.849 -7.523 1.00 95.00 177 GLU A O 1
ATOM 1380 N N . THR A 1 178 ? -2.790 6.888 -6.548 1.00 94.81 178 THR A N 1
ATOM 1381 C CA . THR A 1 178 ? -2.713 5.746 -7.472 1.00 94.81 178 THR A CA 1
ATOM 1382 C C . THR A 1 178 ? -3.728 4.661 -7.143 1.00 94.81 178 THR A C 1
ATOM 1384 O O . THR A 1 178 ? -4.390 4.172 -8.046 1.00 94.81 178 THR A O 1
ATOM 1387 N N . ILE A 1 179 ? -3.850 4.267 -5.872 1.00 95.94 179 ILE A N 1
ATOM 1388 C CA . ILE A 1 179 ? -4.653 3.108 -5.456 1.00 95.94 179 ILE A CA 1
ATOM 1389 C C . ILE A 1 179 ? -5.973 3.555 -4.841 1.00 95.94 179 ILE A C 1
ATOM 1391 O O . ILE A 1 179 ? -7.045 3.193 -5.319 1.00 95.94 179 ILE A O 1
ATOM 1395 N N . VAL A 1 180 ? -5.915 4.344 -3.769 1.00 96.56 180 VAL A N 1
ATOM 1396 C CA . VAL A 1 180 ? -7.105 4.630 -2.950 1.00 96.56 180 VAL A CA 1
ATOM 1397 C C . VAL A 1 180 ? -8.137 5.428 -3.746 1.00 96.56 180 VAL A C 1
ATOM 1399 O O . VAL A 1 180 ? -9.319 5.121 -3.699 1.00 96.56 180 VAL A O 1
ATOM 1402 N N . SER A 1 181 ? -7.692 6.410 -4.531 1.00 95.75 181 SER A N 1
ATOM 1403 C CA . SER A 1 181 ? -8.581 7.250 -5.345 1.00 95.75 181 SER A CA 1
ATOM 1404 C C . SER A 1 181 ? -9.164 6.524 -6.562 1.00 95.75 181 SER A C 1
ATOM 1406 O O . SER A 1 181 ? -10.132 7.009 -7.142 1.00 95.75 181 SER A O 1
ATOM 1408 N N . GLN A 1 182 ? -8.569 5.398 -6.968 1.00 94.56 182 GLN A N 1
ATOM 1409 C CA . GLN A 1 182 ? -8.952 4.645 -8.170 1.00 94.56 182 GLN A CA 1
ATOM 1410 C C . GLN A 1 182 ? -9.666 3.321 -7.850 1.00 94.56 182 GLN A C 1
ATOM 1412 O O . GLN A 1 182 ? -10.083 2.617 -8.766 1.00 94.56 182 GLN A O 1
ATOM 1417 N N . SER A 1 183 ? -9.817 2.976 -6.569 1.00 95.69 183 SER A N 1
ATOM 1418 C CA . SER A 1 183 ? -10.433 1.728 -6.103 1.00 95.69 183 SER A CA 1
ATOM 1419 C C . SER A 1 183 ? -11.672 1.988 -5.243 1.00 95.69 183 SER A C 1
ATOM 1421 O O . SER A 1 183 ? -11.977 3.121 -4.877 1.00 95.69 183 SER A O 1
ATOM 1423 N N . ASP A 1 184 ? -12.395 0.925 -4.894 1.00 95.56 184 ASP A N 1
ATOM 1424 C CA . ASP A 1 184 ? -13.472 0.940 -3.900 1.00 95.56 184 ASP A CA 1
ATOM 1425 C C . ASP A 1 184 ? -12.959 0.686 -2.467 1.00 95.56 184 ASP A C 1
ATOM 1427 O O . ASP A 1 184 ? -13.734 0.302 -1.587 1.00 95.56 184 ASP A O 1
ATOM 1431 N N . LEU A 1 185 ? -11.663 0.920 -2.209 1.00 97.25 185 LEU A N 1
ATOM 1432 C CA . LEU A 1 185 ? -11.078 0.839 -0.872 1.00 97.25 185 LEU A CA 1
ATOM 1433 C C . LEU A 1 185 ? -11.712 1.905 0.049 1.00 97.25 185 LEU A C 1
ATOM 1435 O O . LEU A 1 185 ? -11.583 3.105 -0.208 1.00 97.25 185 LEU A O 1
ATOM 1439 N N . PRO A 1 186 ? -12.371 1.514 1.155 1.00 97.00 186 PRO A N 1
ATOM 1440 C CA . PRO A 1 186 ? -12.939 2.456 2.106 1.00 97.00 186 PRO A CA 1
ATOM 1441 C C . PRO A 1 186 ? -11.839 3.327 2.730 1.00 97.00 186 PRO A C 1
ATOM 1443 O O . PRO A 1 186 ? -10.853 2.778 3.221 1.00 97.00 186 PRO A O 1
ATOM 1446 N N . PRO A 1 187 ? -12.009 4.657 2.842 1.00 94.75 187 PRO A N 1
ATOM 1447 C CA . PRO A 1 187 ? -10.981 5.530 3.417 1.00 94.75 187 PRO A CA 1
ATOM 1448 C C . PRO A 1 187 ? -10.539 5.130 4.832 1.00 94.75 187 PRO A C 1
ATOM 1450 O O . PRO A 1 187 ? -9.379 5.290 5.187 1.00 94.75 187 PRO A O 1
ATOM 1453 N N . SER A 1 188 ? -11.438 4.544 5.630 1.00 95.56 188 SER A N 1
ATOM 1454 C CA . SER A 1 188 ? -11.132 4.031 6.974 1.00 95.56 188 SER A CA 1
ATOM 1455 C C . SER A 1 188 ? -10.229 2.790 6.990 1.00 95.56 188 SER A C 1
ATOM 1457 O O . SER A 1 188 ? -9.786 2.376 8.058 1.00 95.56 188 SER A O 1
ATOM 1459 N N . GLN A 1 189 ? -10.028 2.147 5.839 1.00 97.00 189 GLN A N 1
ATOM 1460 C CA . GLN A 1 189 ? -9.133 1.006 5.649 1.00 97.00 189 GLN A CA 1
ATOM 1461 C C . GLN A 1 189 ? -7.771 1.427 5.080 1.00 97.00 189 GLN A C 1
ATOM 1463 O O . GLN A 1 189 ? -6.881 0.586 4.971 1.00 97.00 189 GLN A O 1
ATOM 1468 N N . PHE A 1 190 ? -7.582 2.705 4.741 1.00 98.06 190 PHE A N 1
ATOM 1469 C CA . PHE A 1 190 ? -6.282 3.246 4.368 1.00 98.06 190 PHE A CA 1
ATOM 1470 C C . PHE A 1 190 ? -5.590 3.844 5.594 1.00 98.06 190 PHE A C 1
ATOM 1472 O O . PHE A 1 190 ? -6.108 4.752 6.241 1.00 98.06 190 PHE A O 1
ATOM 1479 N N . HIS A 1 191 ? -4.397 3.342 5.894 1.00 97.81 191 HIS A N 1
ATOM 1480 C CA . HIS A 1 191 ? -3.577 3.758 7.023 1.00 97.81 191 HIS A CA 1
ATOM 1481 C C . HIS A 1 191 ? -2.277 4.396 6.512 1.00 97.81 191 HIS A C 1
ATOM 1483 O O . HIS A 1 191 ? -1.262 3.704 6.379 1.00 97.81 191 HIS A O 1
ATOM 1489 N N . PRO A 1 192 ? -2.292 5.705 6.191 1.00 97.50 192 PRO A N 1
ATOM 1490 C CA . PRO A 1 192 ? -1.077 6.450 5.889 1.00 97.50 192 PRO A CA 1
ATOM 1491 C C . PRO A 1 192 ? -0.232 6.644 7.151 1.00 97.50 192 PRO A C 1
ATOM 1493 O O . PRO A 1 192 ? -0.764 6.706 8.262 1.00 97.50 192 PRO A O 1
ATOM 1496 N N . MET A 1 193 ? 1.081 6.802 6.984 1.00 96.56 193 MET A N 1
ATOM 1497 C CA . MET A 1 193 ? 1.922 7.248 8.096 1.00 96.56 193 MET A CA 1
ATOM 1498 C C . MET A 1 193 ? 1.586 8.702 8.473 1.00 96.56 193 MET A C 1
ATOM 1500 O O . MET A 1 193 ? 1.218 9.489 7.589 1.00 96.56 193 MET A O 1
ATOM 1504 N N . PRO A 1 194 ? 1.704 9.092 9.756 1.00 96.94 194 PRO A N 1
ATOM 1505 C CA . PRO A 1 194 ? 1.448 10.471 10.155 1.00 96.94 194 PRO A CA 1
ATOM 1506 C C . PRO A 1 194 ? 2.449 11.437 9.512 1.00 96.94 194 PRO A C 1
ATOM 1508 O O . PRO A 1 194 ? 3.644 11.153 9.424 1.00 96.94 194 PRO A O 1
ATOM 1511 N N . ALA A 1 195 ? 1.951 12.583 9.060 1.00 96.56 195 ALA A N 1
ATOM 1512 C CA . ALA A 1 195 ? 2.749 13.662 8.500 1.00 96.56 195 ALA A CA 1
ATOM 1513 C C . ALA A 1 195 ? 3.299 14.568 9.615 1.00 96.56 195 ALA A C 1
ATOM 1515 O O . ALA A 1 195 ? 2.844 14.542 10.765 1.00 96.56 195 ALA A O 1
ATOM 1516 N N . ALA A 1 196 ? 4.267 15.412 9.266 1.00 95.38 196 ALA A N 1
ATOM 1517 C CA . ALA A 1 196 ? 4.776 16.426 10.177 1.00 95.38 196 ALA A CA 1
ATOM 1518 C C . ALA A 1 196 ? 3.655 17.392 10.601 1.00 95.38 196 ALA A C 1
ATOM 1520 O O . ALA A 1 196 ? 2.857 17.837 9.775 1.00 95.38 196 ALA A O 1
ATOM 1521 N N . GLY A 1 197 ? 3.610 17.720 11.895 1.00 94.06 197 GLY A N 1
ATOM 1522 C CA . GLY A 1 197 ? 2.590 18.590 12.491 1.00 94.06 197 GLY A CA 1
ATOM 1523 C C . GLY A 1 197 ? 1.357 17.863 13.043 1.00 94.06 197 GLY A C 1
ATOM 1524 O O . GLY A 1 197 ? 0.588 18.481 13.772 1.00 94.06 197 GLY A O 1
ATOM 1525 N N . GLU A 1 198 ? 1.178 16.566 12.766 1.00 95.62 198 GLU A N 1
ATOM 1526 C CA . GLU A 1 198 ? 0.118 15.754 13.399 1.00 95.62 198 GLU A CA 1
ATOM 1527 C C . GLU A 1 198 ? 0.516 15.245 14.791 1.00 95.62 198 GLU A C 1
ATOM 1529 O O . GLU A 1 198 ? -0.343 14.997 15.635 1.00 95.62 198 GLU A O 1
ATOM 1534 N N . HIS A 1 199 ? 1.820 15.116 15.036 1.00 95.94 199 HIS A N 1
ATOM 1535 C CA . HIS A 1 199 ? 2.405 14.720 16.314 1.00 95.94 199 HIS A CA 1
ATOM 1536 C C . HIS A 1 199 ? 3.598 15.619 16.648 1.00 95.94 199 HIS A C 1
ATOM 1538 O O . HIS A 1 199 ? 4.217 16.196 15.751 1.00 95.94 199 HIS A O 1
ATOM 1544 N N . GLU A 1 200 ? 3.927 15.713 17.939 1.00 93.19 200 GLU A N 1
ATOM 1545 C CA . GLU A 1 200 ? 5.026 16.541 18.456 1.00 93.19 200 GLU A CA 1
ATOM 1546 C C . GLU A 1 200 ? 6.391 16.112 17.902 1.00 93.19 200 GLU A C 1
ATOM 1548 O O . GLU A 1 200 ? 7.231 16.953 17.580 1.00 93.19 200 GLU A O 1
ATOM 1553 N N . SER A 1 201 ? 6.600 14.805 17.737 1.00 94.44 201 SER A N 1
ATOM 1554 C CA . SER A 1 201 ? 7.844 14.250 17.217 1.00 94.44 201 SER A CA 1
ATOM 1555 C C . SER A 1 201 ? 7.611 13.082 16.255 1.00 94.44 201 SER A C 1
ATOM 1557 O O . SER A 1 201 ? 6.552 12.448 16.241 1.00 94.44 201 SER A O 1
ATOM 1559 N N . VAL A 1 202 ? 8.647 12.750 15.477 1.00 93.94 202 VAL A N 1
ATOM 1560 C CA . VAL A 1 202 ? 8.667 11.551 14.620 1.00 93.94 202 VAL A CA 1
ATOM 1561 C C . VAL A 1 202 ? 8.523 10.259 15.434 1.00 93.94 202 VAL A C 1
ATOM 1563 O O . VAL A 1 202 ? 7.934 9.289 14.963 1.00 93.94 202 VAL A O 1
ATOM 1566 N N . VAL A 1 203 ? 9.022 10.245 16.675 1.00 95.56 203 VAL A N 1
ATOM 1567 C CA . VAL A 1 203 ? 8.926 9.087 17.573 1.00 95.56 203 VAL A CA 1
ATOM 1568 C C . VAL A 1 203 ? 7.484 8.896 18.035 1.00 95.56 203 VAL A C 1
ATOM 1570 O O . VAL A 1 203 ? 6.983 7.774 18.017 1.00 95.56 203 VAL A O 1
ATOM 1573 N N . ASP A 1 204 ? 6.787 9.980 18.377 1.00 96.19 204 ASP A N 1
ATOM 1574 C CA . ASP A 1 204 ? 5.376 9.918 18.768 1.00 96.19 204 ASP A CA 1
ATOM 1575 C C . ASP A 1 204 ? 4.487 9.501 17.596 1.00 96.19 204 ASP A C 1
ATOM 1577 O O . ASP A 1 204 ? 3.607 8.657 17.768 1.00 96.19 204 ASP A O 1
ATOM 1581 N N . ALA A 1 205 ? 4.768 10.010 16.393 1.00 96.56 205 ALA A N 1
ATOM 1582 C CA . ALA A 1 205 ? 4.109 9.571 15.164 1.00 96.56 205 ALA A CA 1
ATOM 1583 C C . ALA A 1 205 ? 4.309 8.066 14.914 1.00 96.56 205 ALA A C 1
ATOM 1585 O O . ALA A 1 205 ? 3.346 7.340 14.654 1.00 96.56 205 ALA A O 1
ATOM 1586 N N . ALA A 1 206 ? 5.544 7.571 15.042 1.00 95.56 206 ALA A N 1
ATOM 1587 C CA . ALA A 1 206 ? 5.849 6.152 14.882 1.00 95.56 206 ALA A CA 1
ATOM 1588 C C . ALA A 1 206 ? 5.147 5.288 15.943 1.00 95.56 206 ALA A C 1
ATOM 1590 O O . ALA A 1 206 ? 4.584 4.240 15.619 1.00 95.56 206 ALA A O 1
ATOM 1591 N N . ASN A 1 207 ? 5.127 5.737 17.202 1.00 97.44 207 ASN A N 1
ATOM 1592 C CA . ASN A 1 207 ? 4.441 5.048 18.293 1.00 97.44 207 ASN A CA 1
ATOM 1593 C C . ASN A 1 207 ? 2.926 5.004 18.083 1.00 97.44 207 ASN A C 1
ATOM 1595 O O . ASN A 1 207 ? 2.321 3.951 18.293 1.00 97.44 207 ASN A O 1
ATOM 1599 N N . ALA A 1 208 ? 2.321 6.108 17.638 1.00 97.19 208 ALA A N 1
ATOM 1600 C CA . ALA A 1 208 ? 0.900 6.174 17.318 1.00 97.19 208 ALA A CA 1
ATOM 1601 C C . ALA A 1 208 ? 0.544 5.200 16.186 1.00 97.19 208 ALA A C 1
ATOM 1603 O O . ALA A 1 208 ? -0.355 4.375 16.348 1.00 97.19 208 ALA A O 1
ATOM 1604 N N . TYR A 1 209 ? 1.311 5.213 15.092 1.00 97.38 209 TYR A N 1
ATOM 1605 C CA . TYR A 1 209 ? 1.110 4.305 13.962 1.00 97.38 209 TYR A CA 1
ATOM 1606 C C . TYR A 1 209 ? 1.260 2.830 14.368 1.00 97.38 209 TYR A C 1
ATOM 1608 O O . TYR A 1 209 ? 0.410 1.993 14.057 1.00 97.38 209 TYR A O 1
ATOM 1616 N N . ALA A 1 210 ? 2.298 2.507 15.147 1.00 96.38 210 ALA A N 1
ATOM 1617 C CA . ALA A 1 210 ? 2.493 1.167 15.693 1.00 96.38 210 ALA A CA 1
ATOM 1618 C C . ALA A 1 210 ? 1.372 0.762 16.668 1.00 96.38 210 ALA A C 1
ATOM 1620 O O . ALA A 1 210 ? 1.016 -0.414 16.748 1.00 96.38 210 ALA A O 1
ATOM 1621 N N . GLY A 1 211 ? 0.818 1.713 17.423 1.00 96.69 211 GLY A N 1
ATOM 1622 C CA . GLY A 1 211 ? -0.353 1.517 18.276 1.00 96.69 211 GLY A CA 1
ATOM 1623 C C . GLY A 1 211 ? -1.571 1.086 17.464 1.00 96.69 211 GLY A C 1
ATOM 1624 O O . GLY A 1 211 ? -2.139 0.032 17.745 1.00 96.69 211 GLY A O 1
ATOM 1625 N N . THR A 1 212 ? -1.900 1.829 16.404 1.00 95.94 212 THR A N 1
ATOM 1626 C CA . THR A 1 212 ? -2.996 1.494 15.483 1.00 95.94 212 THR A CA 1
ATOM 1627 C C . THR A 1 212 ? -2.802 0.123 14.839 1.00 95.94 212 THR A C 1
ATOM 1629 O O . THR A 1 212 ? -3.748 -0.658 14.759 1.00 95.94 212 THR A O 1
ATOM 1632 N N . LEU A 1 213 ? -1.577 -0.210 14.422 1.00 94.81 213 LEU A N 1
ATOM 1633 C CA . LEU A 1 213 ? -1.279 -1.516 13.835 1.00 94.81 213 LEU A CA 1
ATOM 1634 C C . LEU A 1 213 ? -1.543 -2.661 14.825 1.00 94.81 213 LEU A C 1
ATOM 1636 O O . LEU A 1 213 ? -2.197 -3.641 14.473 1.00 94.81 213 LEU A O 1
ATOM 1640 N N . ARG A 1 214 ? -1.095 -2.524 16.081 1.00 94.19 214 ARG A N 1
ATOM 1641 C CA . ARG A 1 214 ? -1.348 -3.527 17.131 1.00 94.19 214 ARG A CA 1
ATOM 1642 C C . ARG A 1 214 ? -2.820 -3.644 17.482 1.00 94.19 214 ARG A C 1
ATOM 1644 O O . ARG A 1 214 ? -3.293 -4.755 17.682 1.00 94.19 214 ARG A O 1
ATOM 1651 N N . GLU A 1 215 ? -3.525 -2.522 17.569 1.00 92.88 215 GLU A N 1
ATOM 1652 C CA . GLU A 1 215 ? -4.957 -2.520 17.839 1.00 92.88 215 GLU A CA 1
ATOM 1653 C C . GLU A 1 215 ? -5.685 -3.299 16.747 1.00 92.88 215 GLU A C 1
ATOM 1655 O O . GLU A 1 215 ? -6.330 -4.302 17.032 1.00 92.88 215 GLU A O 1
ATOM 1660 N N . VAL A 1 216 ? -5.515 -2.903 15.485 1.00 91.69 216 VAL A N 1
ATOM 1661 C CA . VAL A 1 216 ? -6.247 -3.500 14.366 1.00 91.69 216 VAL A CA 1
ATOM 1662 C C . VAL A 1 216 ? -5.913 -4.978 14.177 1.00 91.69 216 VAL A C 1
ATOM 1664 O O . VAL A 1 216 ? -6.825 -5.786 14.004 1.00 91.69 216 VAL A O 1
ATOM 1667 N N . LEU A 1 217 ? -4.630 -5.346 14.211 1.00 90.75 217 LEU A N 1
ATOM 1668 C CA . LEU A 1 217 ? -4.228 -6.742 14.042 1.00 90.75 217 LEU A CA 1
ATOM 1669 C C . LEU A 1 217 ? -4.585 -7.590 15.270 1.00 90.75 217 LEU A C 1
ATOM 1671 O O . LEU A 1 217 ? -4.935 -8.756 15.116 1.00 90.75 217 LEU A O 1
ATOM 1675 N N . GLY A 1 218 ? -4.565 -7.010 16.471 1.00 86.81 218 GLY A N 1
ATOM 1676 C CA . GLY A 1 218 ? -4.857 -7.707 17.724 1.00 86.81 218 GLY A CA 1
ATOM 1677 C C . GLY A 1 218 ? -6.323 -8.110 17.910 1.00 86.81 218 GLY A C 1
ATOM 1678 O O . GLY A 1 218 ? -6.600 -9.014 18.694 1.00 86.81 218 GLY A O 1
ATOM 1679 N N . TRP A 1 219 ? -7.260 -7.488 17.186 1.00 82.50 219 TRP A N 1
ATOM 1680 C CA . TRP A 1 219 ? -8.673 -7.898 17.172 1.00 82.50 219 TRP A CA 1
ATOM 1681 C C . TRP A 1 219 ? -8.939 -9.152 16.329 1.00 82.50 219 TRP A C 1
ATOM 1683 O O . TRP A 1 219 ? -10.036 -9.711 16.401 1.00 82.50 219 TRP A O 1
ATOM 1693 N N . ARG A 1 220 ? -7.969 -9.593 15.519 1.00 82.31 220 ARG A N 1
ATOM 1694 C CA . ARG A 1 220 ? -8.107 -10.806 14.708 1.00 82.31 220 ARG A CA 1
ATOM 1695 C C . ARG A 1 220 ? -7.957 -12.050 15.584 1.00 82.31 220 ARG A C 1
ATOM 1697 O O . ARG A 1 220 ? -7.373 -12.021 16.667 1.00 82.31 220 ARG A O 1
ATOM 1704 N N . GLU A 1 221 ? -8.505 -13.164 15.106 1.00 79.44 221 GLU A N 1
ATOM 1705 C CA . GLU A 1 221 ? -8.325 -14.458 15.764 1.00 79.44 221 GLU A CA 1
ATOM 1706 C C . GLU A 1 221 ? -6.834 -14.775 15.922 1.00 79.44 221 GLU A C 1
ATOM 1708 O O . GLU A 1 221 ? -6.016 -14.429 15.067 1.00 79.44 221 GLU A O 1
ATOM 1713 N N . LYS A 1 222 ? -6.471 -15.444 17.023 1.00 76.56 222 LYS A N 1
ATOM 1714 C CA . LYS A 1 222 ? -5.076 -15.815 17.283 1.00 76.56 222 LYS A CA 1
ATOM 1715 C C . LYS A 1 222 ? -4.521 -16.622 16.116 1.00 76.56 222 LYS A C 1
ATOM 1717 O O . LYS A 1 222 ? -5.072 -17.665 15.772 1.00 76.56 222 LYS A O 1
ATOM 1722 N N . GLY A 1 223 ? -3.405 -16.162 15.557 1.00 74.88 223 GLY A N 1
ATOM 1723 C CA . GLY A 1 223 ? -2.817 -16.754 14.364 1.00 74.88 223 GLY A CA 1
ATOM 1724 C C . GLY A 1 223 ? -3.236 -16.070 13.065 1.00 74.88 223 GLY A C 1
ATOM 1725 O O . GLY A 1 223 ? -2.726 -16.468 12.026 1.00 74.88 223 GLY A O 1
ATOM 1726 N N . HIS A 1 224 ? -4.093 -15.045 13.092 1.00 79.38 224 HIS A N 1
ATOM 1727 C CA . HIS A 1 224 ? -4.405 -14.148 11.966 1.00 79.38 224 HIS A CA 1
ATOM 1728 C C . HIS A 1 224 ? -4.013 -12.685 12.260 1.00 79.38 224 HIS A C 1
ATOM 1730 O O . HIS A 1 224 ? -4.201 -11.807 11.423 1.00 79.38 224 HIS A O 1
ATOM 1736 N N . ASP A 1 225 ? -3.406 -12.425 13.416 1.00 82.06 225 ASP A N 1
ATOM 1737 C CA . ASP A 1 225 ? -2.906 -11.145 13.929 1.00 82.06 225 ASP A CA 1
ATOM 1738 C C . ASP A 1 225 ? -1.614 -10.670 13.235 1.00 82.06 225 ASP A C 1
ATOM 1740 O O . ASP A 1 225 ? -0.676 -10.172 13.855 1.00 82.06 225 ASP A O 1
ATOM 1744 N N . ARG A 1 226 ? -1.552 -10.835 11.913 1.00 89.12 226 ARG A N 1
ATOM 1745 C CA . ARG A 1 226 ? -0.400 -10.491 11.076 1.00 89.12 226 ARG A CA 1
ATOM 1746 C C . ARG A 1 226 ? -0.828 -9.762 9.810 1.00 89.12 226 ARG A C 1
ATOM 1748 O O . ARG A 1 226 ? -1.985 -9.821 9.396 1.00 89.12 226 ARG A O 1
ATOM 1755 N N . LEU A 1 227 ? 0.151 -9.127 9.176 1.00 94.75 227 LEU A N 1
ATOM 1756 C CA . LEU A 1 227 ? 0.035 -8.704 7.787 1.00 94.75 227 LEU A CA 1
ATOM 1757 C C . LEU A 1 227 ? -0.029 -9.948 6.894 1.00 94.75 227 LEU A C 1
ATOM 1759 O O . LEU A 1 227 ? 0.741 -10.893 7.080 1.00 94.75 227 LEU A O 1
ATOM 1763 N N . ASP A 1 228 ? -0.954 -9.943 5.941 1.00 95.19 228 ASP A N 1
ATOM 1764 C CA . ASP A 1 228 ? -1.151 -11.045 5.003 1.00 95.19 228 ASP A CA 1
ATOM 1765 C C . ASP A 1 228 ? -0.169 -10.954 3.831 1.00 95.19 228 ASP A C 1
ATOM 1767 O O . ASP A 1 228 ? 0.268 -11.984 3.317 1.00 95.19 228 ASP A O 1
ATOM 1771 N N . TYR A 1 229 ? 0.200 -9.733 3.427 1.00 96.38 229 TYR A N 1
ATOM 1772 C CA . TYR A 1 229 ? 1.185 -9.485 2.377 1.00 96.38 229 TYR A CA 1
ATOM 1773 C C . TYR A 1 229 ? 1.939 -8.174 2.613 1.00 96.38 229 TYR A C 1
ATOM 1775 O O . TYR A 1 229 ? 1.346 -7.164 2.999 1.00 96.38 229 TYR A O 1
ATOM 1783 N N . VAL A 1 230 ? 3.247 -8.179 2.345 1.00 95.38 230 VAL A N 1
ATOM 1784 C CA . VAL A 1 230 ? 4.107 -6.992 2.431 1.00 95.38 230 VAL A CA 1
ATOM 1785 C C . VAL A 1 230 ? 4.867 -6.838 1.119 1.00 95.38 230 VAL A C 1
ATOM 1787 O O . VAL A 1 230 ? 5.660 -7.702 0.753 1.00 95.38 230 VAL A O 1
ATOM 1790 N N . TYR A 1 231 ? 4.638 -5.732 0.416 1.00 94.62 231 TYR A N 1
ATOM 1791 C CA . TYR A 1 231 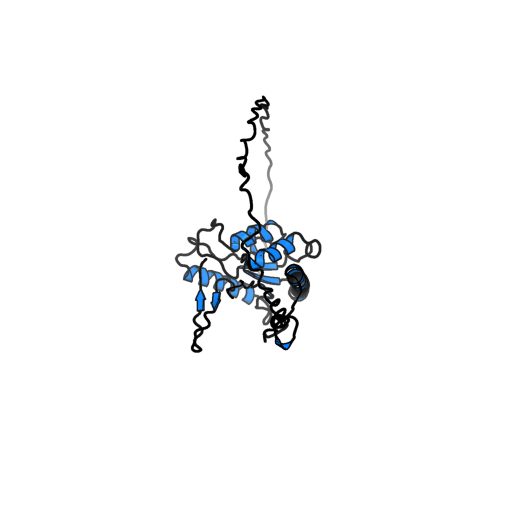? 5.330 -5.403 -0.824 1.00 94.62 231 TYR A CA 1
ATOM 1792 C C . TYR A 1 231 ? 6.472 -4.414 -0.568 1.00 94.62 231 TYR A C 1
ATOM 1794 O O . TYR A 1 231 ? 6.241 -3.257 -0.204 1.00 94.62 231 TYR A O 1
ATOM 1802 N N . LEU A 1 232 ? 7.706 -4.885 -0.779 1.00 93.25 232 LEU A N 1
ATOM 1803 C CA . LEU A 1 232 ? 8.948 -4.138 -0.566 1.00 93.25 232 LEU A CA 1
ATOM 1804 C C . LEU A 1 232 ? 9.782 -4.124 -1.853 1.00 93.25 232 LEU A C 1
ATOM 1806 O O . LEU A 1 232 ? 10.565 -5.048 -2.089 1.00 93.25 232 LEU A O 1
ATOM 1810 N N . PRO A 1 233 ? 9.641 -3.094 -2.699 1.00 91.00 233 PRO A N 1
ATOM 1811 C CA . PRO A 1 233 ? 10.500 -2.947 -3.861 1.00 91.00 233 PRO A CA 1
ATOM 1812 C C . PRO A 1 233 ? 11.927 -2.624 -3.421 1.00 91.00 233 PRO A C 1
ATOM 1814 O O . PRO A 1 233 ? 12.145 -1.792 -2.537 1.00 91.00 233 PRO A O 1
ATOM 1817 N N . MET A 1 234 ? 12.895 -3.253 -4.083 1.00 89.31 234 MET A N 1
ATOM 1818 C CA . MET A 1 234 ? 14.315 -2.996 -3.872 1.00 89.31 234 MET A CA 1
ATOM 1819 C C . MET A 1 234 ? 14.863 -2.108 -4.980 1.00 89.31 234 MET A C 1
ATOM 1821 O O . MET A 1 234 ? 14.678 -2.390 -6.164 1.00 89.31 234 MET A O 1
ATOM 1825 N N . SER A 1 235 ? 15.584 -1.055 -4.609 1.00 86.25 235 SER A N 1
ATOM 1826 C CA . SER A 1 235 ? 16.321 -0.255 -5.581 1.00 86.25 235 SER A CA 1
ATOM 1827 C C . SER A 1 235 ? 17.556 -1.006 -6.086 1.00 86.25 235 SER A C 1
ATOM 1829 O O . SER A 1 235 ? 18.083 -1.905 -5.429 1.00 86.25 235 SER A O 1
ATOM 1831 N N . ARG A 1 236 ? 18.104 -0.577 -7.229 1.00 82.50 236 ARG A N 1
ATOM 1832 C CA . ARG A 1 236 ? 19.372 -1.111 -7.759 1.00 82.50 236 ARG A CA 1
ATOM 1833 C C . ARG A 1 236 ? 20.533 -1.010 -6.755 1.00 82.50 236 ARG A C 1
ATOM 1835 O O . ARG A 1 236 ? 21.459 -1.808 -6.814 1.00 82.50 236 ARG A O 1
ATOM 1842 N N . GLY A 1 237 ? 20.481 -0.035 -5.844 1.00 80.19 237 GLY A N 1
ATOM 1843 C CA . GLY A 1 237 ? 21.471 0.164 -4.783 1.00 80.19 237 GLY A CA 1
ATOM 1844 C C . GLY A 1 237 ? 21.246 -0.684 -3.528 1.00 80.19 237 GLY A C 1
ATOM 1845 O O . GLY A 1 237 ? 21.957 -0.477 -2.547 1.00 80.19 237 GLY A O 1
ATOM 1846 N N . GLY A 1 238 ? 20.258 -1.587 -3.532 1.00 82.38 238 GLY A N 1
ATOM 1847 C CA . GLY A 1 238 ? 19.926 -2.448 -2.395 1.00 82.38 238 GLY A CA 1
ATOM 1848 C C . GLY A 1 238 ? 19.136 -1.753 -1.282 1.00 82.38 238 GLY A C 1
ATOM 1849 O O . GLY A 1 238 ? 19.084 -2.274 -0.172 1.00 82.38 238 GLY A O 1
ATOM 1850 N N . SER A 1 239 ? 18.551 -0.579 -1.551 1.00 83.38 239 SER A N 1
ATOM 1851 C CA . SER A 1 239 ? 17.672 0.099 -0.589 1.00 83.38 239 SER A CA 1
ATOM 1852 C C . SER A 1 239 ? 16.249 -0.465 -0.664 1.00 83.38 239 SER A C 1
ATOM 1854 O O . SER A 1 239 ? 15.752 -0.730 -1.760 1.00 83.38 239 SER A O 1
ATOM 1856 N N . LEU A 1 240 ? 15.607 -0.645 0.490 1.00 84.00 240 LEU A N 1
ATOM 1857 C CA . LEU A 1 240 ? 14.277 -1.223 0.695 1.00 84.00 240 LEU A CA 1
ATOM 1858 C C . LEU A 1 240 ? 13.501 -0.334 1.668 1.00 84.00 240 LEU A C 1
ATOM 1860 O O . LEU A 1 240 ? 13.921 -0.205 2.808 1.00 84.00 240 LEU A O 1
ATOM 1864 N N . ALA A 1 241 ? 12.372 0.256 1.268 1.00 80.88 241 ALA A N 1
ATOM 1865 C CA . ALA A 1 241 ? 11.514 1.030 2.183 1.00 80.88 241 ALA A CA 1
ATOM 1866 C C . ALA A 1 241 ? 12.276 2.057 3.066 1.00 80.88 241 ALA A C 1
ATOM 1868 O O . ALA A 1 241 ? 12.074 2.131 4.276 1.00 80.88 241 ALA A O 1
ATOM 1869 N N . GLY A 1 242 ? 13.222 2.794 2.467 1.00 72.62 242 GLY A N 1
ATOM 1870 C CA . GLY A 1 242 ? 14.052 3.787 3.172 1.00 72.62 242 GLY A CA 1
ATOM 1871 C C . GLY A 1 242 ? 15.237 3.200 3.953 1.00 72.62 242 GLY A C 1
ATOM 1872 O O . GLY A 1 242 ? 16.079 3.945 4.451 1.00 72.62 242 GLY A O 1
ATOM 1873 N N . TRP A 1 243 ? 15.351 1.873 4.020 1.00 76.50 243 TRP A N 1
ATOM 1874 C CA . TRP A 1 243 ? 16.480 1.163 4.614 1.00 76.50 243 TRP A CA 1
ATOM 1875 C C . TRP A 1 243 ? 17.543 0.880 3.571 1.00 76.50 243 TRP A C 1
ATOM 1877 O O . TRP A 1 243 ? 17.273 0.214 2.574 1.00 76.50 243 TRP A O 1
ATOM 1887 N N . ARG A 1 244 ? 18.785 1.278 3.839 1.00 69.69 244 ARG A N 1
ATOM 1888 C CA . ARG A 1 244 ? 19.937 0.822 3.067 1.00 69.69 244 ARG A CA 1
ATOM 1889 C C . ARG A 1 244 ? 20.836 -0.020 3.960 1.00 69.69 244 ARG A C 1
ATOM 1891 O O . ARG A 1 244 ? 21.326 0.436 4.990 1.00 69.69 244 ARG A O 1
ATOM 1898 N N . GLY A 1 245 ? 21.054 -1.271 3.564 1.00 61.31 245 GLY A N 1
ATOM 1899 C CA . GLY A 1 245 ? 22.042 -2.113 4.227 1.00 61.31 245 GLY A CA 1
ATOM 1900 C C . GLY A 1 245 ? 23.448 -1.635 3.878 1.00 61.31 245 GLY A C 1
ATOM 1901 O O . GLY A 1 245 ? 23.832 -1.684 2.709 1.00 61.31 245 GLY A O 1
ATOM 1902 N N . VAL A 1 246 ? 24.230 -1.211 4.871 1.00 54.28 246 VAL A N 1
ATOM 1903 C CA . VAL A 1 246 ? 25.676 -1.055 4.703 1.00 54.28 246 VAL A CA 1
ATOM 1904 C C . VAL A 1 246 ? 26.303 -2.417 4.985 1.00 54.28 246 VAL A C 1
ATOM 1906 O O . VAL A 1 246 ? 26.236 -2.937 6.101 1.00 54.28 246 VAL A O 1
ATOM 1909 N N . VAL A 1 247 ? 26.900 -3.038 3.967 1.00 51.31 247 VAL A N 1
ATOM 1910 C CA . VAL A 1 247 ? 27.779 -4.191 4.194 1.00 51.31 247 VAL A CA 1
ATOM 1911 C C . VAL A 1 247 ? 29.095 -3.630 4.727 1.00 51.31 247 VAL A C 1
ATOM 1913 O O . VAL A 1 247 ? 29.966 -3.232 3.959 1.00 51.31 247 VAL A O 1
ATOM 1916 N N . GLY A 1 248 ? 29.210 -3.522 6.052 1.00 45.09 248 GLY A N 1
ATOM 1917 C CA . GLY A 1 248 ? 30.461 -3.157 6.706 1.00 45.09 248 GLY A CA 1
ATOM 1918 C C . GLY A 1 248 ? 31.542 -4.197 6.404 1.00 45.09 248 GLY A C 1
ATOM 1919 O O . GLY A 1 248 ? 31.276 -5.400 6.409 1.00 45.09 248 GLY A O 1
ATOM 1920 N N . ASN A 1 249 ? 32.778 -3.747 6.174 1.00 42.06 249 ASN A N 1
ATOM 1921 C CA . ASN A 1 249 ? 33.938 -4.588 5.838 1.00 42.06 249 ASN A CA 1
ATOM 1922 C C . ASN A 1 249 ? 34.444 -5.464 7.017 1.00 42.06 249 ASN A C 1
ATOM 1924 O O . ASN A 1 249 ? 35.610 -5.840 7.067 1.00 42.06 249 ASN A O 1
ATOM 1928 N N . GLY A 1 250 ? 33.583 -5.783 7.988 1.00 45.28 250 GLY A N 1
ATOM 1929 C CA . GLY A 1 250 ? 33.960 -6.416 9.253 1.00 45.28 250 GLY A CA 1
ATOM 1930 C C . GLY A 1 250 ? 32.790 -6.980 10.060 1.00 45.28 250 GLY A C 1
ATOM 1931 O O . GLY A 1 250 ? 32.810 -6.905 11.280 1.00 45.28 250 GLY A O 1
ATOM 1932 N N . GLY A 1 251 ? 31.753 -7.519 9.412 1.00 38.56 251 GLY A N 1
ATOM 1933 C CA . GLY A 1 251 ? 30.688 -8.277 10.092 1.00 38.56 251 GLY A CA 1
ATOM 1934 C C . GLY A 1 251 ? 29.669 -7.457 10.897 1.00 38.56 251 GLY A C 1
ATOM 1935 O O . GLY A 1 251 ? 28.618 -7.991 11.245 1.00 38.56 251 GLY A O 1
ATOM 1936 N N . GLU A 1 252 ? 29.906 -6.167 11.130 1.00 41.00 252 GLU A N 1
ATOM 1937 C CA . GLU A 1 252 ? 28.919 -5.269 11.733 1.00 41.00 252 GLU A CA 1
ATOM 1938 C C . GLU A 1 252 ? 28.012 -4.671 10.646 1.00 41.00 252 GLU A C 1
ATOM 1940 O O . GLU A 1 252 ? 28.441 -3.900 9.784 1.00 41.00 252 GLU A O 1
ATOM 1945 N N . ARG A 1 253 ? 26.732 -5.071 10.660 1.00 41.03 253 ARG A N 1
ATOM 1946 C CA . ARG A 1 253 ? 25.678 -4.465 9.834 1.00 41.03 253 ARG A CA 1
ATOM 1947 C C . ARG A 1 253 ? 25.277 -3.134 10.460 1.00 41.03 253 ARG A C 1
ATOM 1949 O O . ARG A 1 253 ? 24.456 -3.109 11.374 1.00 41.03 253 ARG A O 1
ATOM 1956 N N . LEU A 1 254 ? 25.826 -2.040 9.945 1.00 40.69 254 LEU A N 1
ATOM 1957 C CA . LEU A 1 254 ? 25.259 -0.718 10.176 1.00 40.69 254 LEU A CA 1
ATOM 1958 C C . LEU A 1 254 ? 24.075 -0.536 9.230 1.00 40.69 254 LEU A C 1
ATOM 1960 O O . LEU A 1 254 ? 24.158 -0.799 8.028 1.00 40.69 254 LEU A O 1
ATOM 1964 N N . VAL A 1 255 ? 22.948 -0.136 9.799 1.00 44.84 255 VAL A N 1
ATOM 1965 C CA . VAL A 1 255 ? 21.770 0.222 9.028 1.00 44.84 255 VAL A CA 1
ATOM 1966 C C . VAL A 1 255 ? 21.666 1.734 9.019 1.00 44.84 255 VAL A C 1
ATOM 1968 O O . VAL A 1 255 ? 21.522 2.347 10.073 1.00 44.84 255 VAL A O 1
ATOM 1971 N N . GLU A 1 256 ? 21.696 2.313 7.824 1.00 45.09 256 GLU A N 1
ATOM 1972 C CA . GLU A 1 256 ? 21.368 3.717 7.624 1.00 45.09 256 GLU A CA 1
ATOM 1973 C C . GLU A 1 256 ? 19.957 3.827 7.037 1.00 45.09 256 GLU A C 1
ATOM 1975 O O . GLU A 1 256 ? 19.653 3.288 5.967 1.00 45.09 256 GLU A O 1
ATOM 1980 N N . CYS A 1 257 ? 19.083 4.524 7.764 1.00 44.53 257 CYS A N 1
ATOM 1981 C CA . CYS A 1 257 ? 17.814 5.008 7.238 1.00 44.53 257 CYS A CA 1
ATOM 1982 C C . CYS A 1 257 ? 18.103 6.301 6.473 1.00 44.53 257 CYS A C 1
ATOM 1984 O O . CYS A 1 257 ? 18.439 7.311 7.090 1.00 44.53 257 CYS A O 1
ATOM 1986 N N . HIS A 1 258 ? 17.992 6.271 5.146 1.00 48.66 258 HIS A N 1
ATOM 1987 C CA . HIS A 1 258 ? 18.194 7.456 4.315 1.00 48.66 258 HIS A CA 1
ATOM 1988 C C . HIS A 1 258 ? 16.832 8.018 3.896 1.00 48.66 258 HIS A C 1
ATOM 1990 O O . HIS A 1 258 ? 16.000 7.304 3.334 1.00 48.66 258 HIS A O 1
ATOM 1996 N N . GLN A 1 259 ? 16.602 9.292 4.208 1.00 42.69 259 GLN A N 1
ATOM 1997 C CA . GLN A 1 259 ? 15.457 10.066 3.732 1.00 42.69 259 GLN A CA 1
ATOM 1998 C C . GLN A 1 259 ? 15.890 10.786 2.450 1.00 42.69 259 GLN A C 1
ATOM 2000 O O . GLN A 1 259 ? 16.493 11.854 2.535 1.00 42.69 259 GLN A O 1
ATOM 2005 N N . ASP A 1 260 ? 15.648 10.173 1.291 1.00 41.00 260 ASP A N 1
ATOM 2006 C CA . ASP A 1 260 ? 15.795 10.832 -0.017 1.00 41.00 260 ASP A CA 1
ATOM 2007 C C . ASP A 1 260 ? 14.458 11.465 -0.443 1.00 41.00 260 ASP A C 1
ATOM 2009 O O . ASP A 1 260 ? 13.416 10.776 -0.308 1.00 41.00 260 ASP A O 1
#

Foldseek 3Di:
DDDDDDDDDDDDDDDDDDDDDDDDDDDDDDDDDDDDDDDDDDDDDDDDDDDDPDDDDPDPDDDPPDPPPDPDPDDPDCPPPVNDDPDPDDDDDDPDPVVVLVVVVVVVQVLQVVCCVPFVAAFEEEEQDPLCLVSLQCCQPPPVNLVRPQCRYQYHYPAFDQADPPDPRTRLVSCCVRPVVRDPHDPVSYHGQDHHPPDPDPVVSVVVSVVVLQVVLVPGDVVSSDHSYYDWRADPQRDTRQWHWDPPPPPDTDIDRDDD

pLDDT: mean 74.83, std 24.04, range [29.94, 98.19]

Secondary structure (DSSP, 8-state):
------------------------------------PPPPP-----------TT--------------PPPP-PPPPTTSTTTS---SS-----SSHHHHHHHHHHHHHHHHHHHHHHHS-EEEEE---TTTHHHHHHHHH-GGGTT--GGGEEEEES---SS-TT-TT-HHHHHHHHTGGGS---GGGEEPPPPTTSSSSHHHHHHHHHHHHHHHHHTSPTT--S-SEEE-PBPTTSEETTEEEEE-TTS-EEEEE---

Sequence (260 aa):
MVRSVAGSEARGGRRRTGSEPPNHTRDRGPTQSSGRAPSPEPRCGISGGQFDPATAGFSVATRPESRMHDPIPLAPDPRDPGSRPRLPGGVVVRDSPDEVIDAMLADFYLHASSCVRTFGDFQLAISATPAGEQMLRRLMYDLSYRDFPWARTRLWVVDDLFVAREDERRRSRTILETIVSQSDLPPSQFHPMPAAGEHESVVDAANAYAGTLREVLGWREKGHDRLDYVYLPMSRGGSLAGWRGVVGNGGERLVECHQD